Protein AF-A0A259K186-F1 (afdb_monomer_lite)

Radius of gyration: 70.95 Å; chains: 1; bounding box: 115×76×170 Å

Sequence (214 aa):
MSEVRLSIGGRNYTIACADGQEEHVAGLGALVDSKLAEFGPNRAPQEAQNLLFAALLIAEDLHQARSTATAQQAELAAAVRERNVAMGQHDQHKARISELEVELSNLQSAQQASARESDDIKAELTRLRTELVDAEQVEAELRSGLAGLVEERDALQLELDEALAREAAMPAAEGPFARVATADHEAGLAPALERFAELLENCADKLEGKVQTS

Foldseek 3Di:
DDWEWAQAPNDIDIDDDDPPCRVVVNVVSVQLNVLLCVCPPVDDPDVVVSSVNSVVVVVVVVVVVVVVVVVVVVVVVVVVVVVVVVVVVVVVVVVVVVVVVVVVVVVVVVVVVVVVVVVVVVVVVVVVVVVVVVVVVVVVVVVVVVVVVVVVVVVVVVVVVVVVVVVVVDDPPPDDPPDDDDDPVVVVVVVVVVVVVVVVVVVVVVVVVVVVPD

Secondary structure (DSSP, 8-state):
-EEEEEEETTEEEEEEE-TT-HHHHHHHHHHHHHHHHTTTT---SSHHHHHHHHHHHHHHHHHHHHHHHHHHHHHHHHHHHHHHHHHHHHHHHHHHHHHHHHHHHHHHHHHHHHHHHHHHHHHHHHHHHHHHHHHHHHHHHHHHHHHHHHHHHHHHHHHHHHHHHHHHHS-----TT----SSHHHHHHHHHHHHHHHHHHHHHHHHHHHHS--

Structure (mmCIF, N/CA/C/O backbone):
data_AF-A0A259K186-F1
#
_entry.id   AF-A0A259K186-F1
#
loop_
_atom_site.group_PDB
_atom_site.id
_atom_site.type_symbol
_atom_site.label_atom_id
_atom_site.label_alt_id
_atom_site.label_comp_id
_atom_site.label_asym_id
_atom_site.label_entity_id
_atom_site.label_seq_id
_atom_site.pdbx_PDB_ins_code
_atom_site.Cartn_x
_atom_site.Cartn_y
_atom_site.Cartn_z
_atom_site.occupancy
_atom_site.B_iso_or_equiv
_atom_site.auth_seq_id
_atom_site.auth_comp_id
_atom_site.auth_asym_id
_atom_site.auth_atom_id
_atom_site.pdbx_PDB_model_num
ATOM 1 N N . MET A 1 1 ? -40.338 22.537 47.136 1.00 69.25 1 MET A N 1
ATOM 2 C CA . MET A 1 1 ? -40.025 21.399 48.030 1.00 69.25 1 MET A CA 1
ATOM 3 C C . MET A 1 1 ? -41.190 20.451 47.947 1.00 69.25 1 MET A C 1
ATOM 5 O O . MET A 1 1 ? -42.267 20.773 48.439 1.00 69.25 1 MET A O 1
ATOM 9 N N . SER A 1 2 ? -40.961 19.341 47.265 1.00 86.56 2 SER A N 1
ATOM 10 C CA . SER A 1 2 ? -41.961 18.332 46.958 1.00 86.56 2 SER A CA 1
ATOM 11 C C . SER A 1 2 ? -41.793 17.144 47.904 1.00 86.56 2 SER A C 1
ATOM 13 O O . SER A 1 2 ? -40.688 16.863 48.377 1.00 86.56 2 SER A O 1
ATOM 15 N N . GLU A 1 3 ? -42.880 16.447 48.213 1.00 89.38 3 GLU A N 1
ATOM 16 C CA . GLU A 1 3 ? -42.863 15.244 49.047 1.00 89.38 3 GLU A CA 1
ATOM 17 C C . GLU A 1 3 ? -43.355 14.051 48.236 1.00 89.38 3 GLU A C 1
ATOM 19 O O . GLU A 1 3 ? -44.394 14.115 47.578 1.00 89.38 3 GLU A O 1
ATOM 24 N N . VAL A 1 4 ? -42.632 12.936 48.327 1.00 92.75 4 VAL A N 1
ATOM 25 C CA . VAL A 1 4 ? -43.006 11.676 47.683 1.00 92.75 4 VAL A CA 1
ATOM 26 C C . VAL A 1 4 ? -43.310 10.646 48.757 1.00 92.75 4 VAL A C 1
ATOM 28 O O . VAL A 1 4 ? -42.527 10.441 49.688 1.00 92.75 4 VAL A O 1
ATOM 31 N N . ARG A 1 5 ? -44.457 9.977 48.621 1.00 93.38 5 ARG A N 1
ATOM 32 C CA . ARG A 1 5 ? -44.839 8.849 49.471 1.00 93.38 5 ARG A CA 1
ATOM 33 C C . ARG A 1 5 ? -44.415 7.542 48.804 1.00 93.38 5 ARG A C 1
ATOM 35 O O . ARG A 1 5 ? -44.895 7.222 47.723 1.00 93.38 5 ARG A O 1
ATOM 42 N N . LEU A 1 6 ? -43.552 6.786 49.470 1.00 94.12 6 LEU A N 1
ATOM 43 C CA . LEU A 1 6 ? -43.046 5.485 49.040 1.00 94.12 6 LEU A CA 1
ATOM 44 C C . LEU A 1 6 ? -43.684 4.377 49.876 1.00 94.12 6 LEU A C 1
ATOM 46 O O . LEU A 1 6 ? -43.823 4.531 51.087 1.00 94.12 6 LEU A O 1
ATOM 50 N N . SER A 1 7 ? -44.031 3.256 49.250 1.00 92.00 7 SER A N 1
ATOM 51 C CA . SER A 1 7 ? -44.437 2.031 49.945 1.00 92.00 7 SER A CA 1
ATOM 52 C C . SER A 1 7 ? -43.313 1.012 49.815 1.00 92.00 7 SER A C 1
ATOM 54 O O . SER A 1 7 ? -43.010 0.595 48.703 1.00 92.00 7 SER A O 1
ATOM 56 N N . ILE A 1 8 ? -42.690 0.633 50.930 1.00 91.94 8 ILE A N 1
ATOM 57 C CA . ILE A 1 8 ? -41.560 -0.303 50.971 1.00 91.94 8 ILE A CA 1
ATOM 58 C C . ILE A 1 8 ? -41.846 -1.337 52.057 1.00 91.94 8 ILE A C 1
ATOM 60 O O . ILE A 1 8 ? -42.125 -0.981 53.201 1.00 91.94 8 ILE A O 1
ATOM 64 N N . GLY A 1 9 ? -41.827 -2.622 51.711 1.00 86.62 9 GLY A N 1
ATOM 65 C CA . GLY A 1 9 ? -42.006 -3.715 52.666 1.00 86.62 9 GLY A CA 1
ATOM 66 C C . GLY A 1 9 ? -43.369 -3.758 53.352 1.00 86.62 9 GLY A C 1
ATOM 67 O O . GLY A 1 9 ? -43.497 -4.405 54.390 1.00 86.62 9 GLY A O 1
ATOM 68 N N . GLY A 1 10 ? -44.378 -3.091 52.784 1.00 85.56 10 GLY A N 1
ATOM 69 C CA . GLY A 1 10 ? -45.707 -2.936 53.381 1.00 85.56 10 GLY A CA 1
ATOM 70 C C . GLY A 1 10 ? -45.852 -1.729 54.316 1.00 85.56 10 GLY A C 1
ATOM 71 O O . GLY A 1 10 ? -46.895 -1.591 54.957 1.00 85.56 10 GLY A O 1
ATOM 72 N N . ARG A 1 11 ? -44.848 -0.842 54.398 1.00 88.81 11 ARG A N 1
ATOM 73 C CA . ARG A 1 11 ? -44.918 0.422 55.148 1.00 88.81 11 ARG A CA 1
ATOM 74 C C . ARG A 1 11 ? -44.793 1.632 54.235 1.00 88.81 11 ARG A C 1
ATOM 76 O O . ARG A 1 11 ? -44.074 1.610 53.243 1.00 88.81 11 ARG A O 1
ATOM 83 N N . ASN A 1 12 ? -45.475 2.707 54.623 1.00 92.75 12 ASN A N 1
ATOM 84 C CA . ASN A 1 12 ? -45.435 3.979 53.913 1.00 92.75 12 ASN A CA 1
ATOM 85 C C . ASN A 1 12 ? -44.398 4.920 54.539 1.00 92.75 12 ASN A C 1
ATOM 87 O O . ASN A 1 12 ? -44.448 5.185 55.741 1.00 92.75 12 ASN A O 1
ATOM 91 N N . TYR A 1 13 ? -43.518 5.464 53.705 1.00 92.75 13 TYR A N 1
ATOM 92 C CA . TYR A 1 13 ? -42.495 6.448 54.048 1.00 92.75 13 TYR A CA 1
ATOM 93 C C . TYR A 1 13 ? -42.726 7.726 53.242 1.00 92.75 13 TYR A C 1
ATOM 95 O O . TYR A 1 13 ? -43.022 7.655 52.053 1.00 92.75 13 TYR A O 1
ATOM 103 N N . THR A 1 14 ? -42.578 8.894 53.863 1.00 93.94 14 THR A N 1
ATOM 104 C CA . THR A 1 14 ? -42.626 10.185 53.159 1.00 93.94 14 THR A CA 1
ATOM 105 C C . THR A 1 14 ? -41.220 10.764 53.109 1.00 93.94 14 THR A C 1
ATOM 107 O O . THR A 1 14 ? -40.589 10.921 54.155 1.00 93.94 14 THR A O 1
ATOM 110 N N . ILE A 1 15 ? -40.725 11.062 51.907 1.00 92.25 15 ILE A N 1
ATOM 111 C CA . ILE A 1 15 ? -39.392 11.628 51.683 1.00 92.25 15 ILE A CA 1
ATOM 112 C C . ILE A 1 15 ? -39.539 12.986 51.001 1.00 92.25 15 ILE A C 1
ATOM 114 O O . ILE A 1 15 ? -40.223 13.113 49.986 1.00 92.25 15 ILE A O 1
ATOM 118 N N . ALA A 1 16 ? -38.871 13.996 51.556 1.00 92.94 16 ALA A N 1
ATOM 119 C CA . ALA A 1 16 ? -38.736 15.294 50.913 1.00 92.94 16 ALA A CA 1
ATOM 120 C C . ALA A 1 16 ? -37.724 15.194 49.763 1.00 92.94 16 ALA A C 1
ATOM 122 O O . ALA A 1 16 ? -36.608 14.705 49.949 1.00 92.94 16 ALA A O 1
ATOM 123 N N . CYS A 1 17 ? -38.102 15.674 48.583 1.00 91.50 17 CYS A N 1
ATOM 124 C CA . CYS A 1 17 ? -37.251 15.689 47.401 1.00 91.50 17 CYS A CA 1
ATOM 125 C C . CYS A 1 17 ? -37.255 17.069 46.729 1.00 91.50 17 CYS A C 1
ATOM 127 O O . CYS A 1 17 ? -38.079 17.944 47.023 1.00 91.50 17 CYS A O 1
ATOM 129 N N . ALA A 1 18 ? -36.270 17.283 45.859 1.00 90.81 18 ALA A N 1
ATOM 130 C CA . ALA A 1 18 ? -36.224 18.471 45.024 1.00 90.81 18 ALA A CA 1
ATOM 131 C C . ALA A 1 18 ? -37.310 18.396 43.943 1.00 90.81 18 ALA A C 1
ATOM 133 O O . ALA A 1 18 ? -37.623 17.312 43.452 1.00 90.81 18 ALA A O 1
ATOM 134 N N . ASP A 1 19 ? -37.845 19.555 43.568 1.00 86.94 19 ASP A N 1
ATOM 135 C CA . ASP A 1 19 ? -38.883 19.650 42.544 1.00 86.94 19 ASP A CA 1
ATOM 136 C C . ASP A 1 19 ? -38.330 19.089 41.211 1.00 86.94 19 ASP A C 1
ATOM 138 O O . ASP A 1 19 ? -37.259 19.502 40.754 1.00 86.94 19 ASP A O 1
ATOM 142 N N . GLY A 1 20 ? -39.021 18.111 40.614 1.00 90.25 20 GLY A N 1
ATOM 143 C CA . GLY A 1 20 ? -38.608 17.409 39.390 1.00 90.25 20 GLY A CA 1
ATOM 144 C C . GLY A 1 20 ? -37.848 16.087 39.594 1.00 90.25 20 GLY A C 1
ATOM 145 O O . GLY A 1 20 ? -37.500 15.438 38.609 1.00 90.25 20 GLY A O 1
ATOM 146 N N . GLN A 1 21 ? -37.567 15.668 40.833 1.00 91.62 21 GLN A N 1
ATOM 147 C CA . GLN A 1 21 ? -36.932 14.372 41.149 1.00 91.62 21 GLN A CA 1
ATOM 148 C C . GLN A 1 21 ? -37.930 13.309 41.629 1.00 91.62 21 GLN A C 1
ATOM 150 O O . GLN A 1 21 ? -37.527 12.208 42.009 1.00 91.62 21 GLN A O 1
ATOM 155 N N . GLU A 1 22 ? -39.227 13.611 41.626 1.00 93.50 22 GLU A N 1
ATOM 156 C CA . GLU A 1 22 ? -40.258 12.773 42.234 1.00 93.50 22 GLU A CA 1
ATOM 157 C C . GLU A 1 22 ? -40.291 11.366 41.628 1.00 93.50 22 GLU A C 1
ATOM 159 O O . GLU A 1 22 ? -40.335 10.372 42.354 1.00 93.50 22 GLU A O 1
ATOM 164 N N . GLU A 1 23 ? -40.208 11.279 40.298 1.00 92.94 23 GLU A N 1
ATOM 165 C CA . GLU A 1 23 ? -40.202 10.014 39.559 1.00 92.94 23 GLU A CA 1
ATOM 166 C C . GLU A 1 23 ? -38.937 9.194 39.842 1.00 92.94 23 GLU A C 1
ATOM 168 O O . GLU A 1 23 ? -39.011 7.984 40.058 1.00 92.94 23 GLU A O 1
ATOM 173 N N . HIS A 1 24 ? -37.776 9.850 39.916 1.00 93.44 24 HIS A N 1
ATOM 174 C CA . HIS A 1 24 ? -36.517 9.177 40.221 1.00 93.44 24 HIS A CA 1
ATOM 175 C C . HIS A 1 24 ? -36.526 8.590 41.638 1.00 93.44 24 HIS A C 1
ATOM 177 O O . HIS A 1 24 ? -36.179 7.424 41.831 1.00 93.44 24 HIS A O 1
ATOM 183 N N . VAL A 1 25 ? -36.984 9.365 42.625 1.00 94.06 25 VAL A N 1
ATOM 184 C CA . VAL A 1 25 ? -37.110 8.915 44.019 1.00 94.06 25 VAL A CA 1
ATOM 185 C C . VAL A 1 25 ? -38.139 7.789 44.146 1.00 94.06 25 VAL A C 1
ATOM 187 O O . VAL A 1 25 ? -37.880 6.810 44.847 1.00 94.06 25 VAL A O 1
ATOM 190 N N . ALA A 1 26 ? -39.270 7.878 43.439 1.00 93.50 26 ALA A N 1
ATOM 191 C CA . ALA A 1 26 ? -40.252 6.797 43.372 1.00 93.50 26 ALA A CA 1
ATOM 192 C C . ALA A 1 26 ? -39.651 5.507 42.789 1.00 93.50 26 ALA A C 1
ATOM 194 O O . ALA A 1 26 ? -39.838 4.430 43.359 1.00 93.50 26 ALA A O 1
ATOM 195 N N . GLY A 1 27 ? -38.869 5.616 41.711 1.00 94.69 27 GLY A N 1
ATOM 196 C CA . GLY A 1 27 ? -38.158 4.491 41.099 1.00 94.69 27 GLY A CA 1
ATOM 197 C C . GLY A 1 27 ? -37.124 3.850 42.030 1.00 94.69 27 GLY A C 1
ATOM 198 O O . GLY A 1 27 ? -37.073 2.626 42.145 1.00 94.69 27 GLY A O 1
ATOM 199 N N . LEU A 1 28 ? -36.342 4.657 42.758 1.00 94.06 28 LEU A N 1
ATOM 200 C CA . LEU A 1 28 ? -35.409 4.156 43.774 1.00 94.06 28 LEU A CA 1
ATOM 201 C C . LEU A 1 28 ? -36.144 3.443 44.919 1.00 94.06 28 LEU A C 1
ATOM 203 O O . LEU A 1 28 ? -35.700 2.390 45.371 1.00 94.06 28 LEU A O 1
ATOM 207 N N . GLY A 1 29 ? -37.286 3.976 45.360 1.00 94.25 29 GLY A N 1
ATOM 208 C CA . GLY A 1 29 ? -38.140 3.324 46.354 1.00 94.25 29 GLY A CA 1
ATOM 209 C C . GLY A 1 29 ? -38.648 1.957 45.889 1.00 94.25 29 GLY A C 1
ATOM 210 O O . GLY A 1 29 ? -38.571 0.989 46.643 1.00 94.25 29 GLY A O 1
ATOM 211 N N . ALA A 1 30 ? -39.094 1.857 44.633 1.00 93.81 30 ALA A N 1
ATOM 212 C CA . ALA A 1 30 ? -39.529 0.596 44.032 1.00 93.81 30 ALA A CA 1
ATOM 213 C C . ALA A 1 30 ? -38.384 -0.425 43.907 1.00 93.81 30 ALA A C 1
ATOM 215 O O . ALA A 1 30 ? -38.597 -1.617 44.123 1.00 93.81 30 ALA A O 1
ATOM 216 N N . LEU A 1 31 ? -37.159 0.026 43.615 1.00 94.94 31 LEU A N 1
ATOM 217 C CA . LEU A 1 31 ? -35.976 -0.838 43.597 1.00 94.94 31 LEU A CA 1
ATOM 218 C C . LEU A 1 31 ? -35.694 -1.433 44.984 1.00 94.94 31 LEU A C 1
ATOM 220 O O . LEU A 1 31 ? -35.446 -2.634 45.102 1.00 94.94 31 LEU A O 1
ATOM 224 N N . VAL A 1 32 ? -35.757 -0.607 46.034 1.00 94.25 32 VAL A N 1
ATOM 225 C CA . VAL A 1 32 ? -35.582 -1.066 47.420 1.00 94.25 32 VAL A CA 1
ATOM 226 C C . VAL A 1 32 ? -36.674 -2.065 47.805 1.00 94.25 32 VAL A C 1
ATOM 228 O O . VAL A 1 32 ? -36.359 -3.103 48.383 1.00 94.25 32 VAL A O 1
ATOM 231 N N . ASP A 1 33 ? -37.936 -1.798 47.453 1.00 93.19 33 ASP A N 1
ATOM 232 C CA . ASP A 1 33 ? -39.050 -2.721 47.708 1.00 93.19 33 ASP A CA 1
ATOM 233 C C . ASP A 1 33 ? -38.879 -4.058 46.969 1.00 93.19 33 ASP A C 1
ATOM 235 O O . ASP A 1 33 ? -39.031 -5.121 47.571 1.00 93.19 33 ASP A O 1
ATOM 239 N N . SER A 1 34 ? -38.453 -4.024 45.702 1.00 93.25 34 SER A N 1
ATOM 240 C CA . SER A 1 34 ? -38.141 -5.225 44.919 1.00 93.25 34 SER A CA 1
ATOM 241 C C . SER A 1 34 ? -37.045 -6.063 45.577 1.00 93.25 34 SER A C 1
ATOM 243 O O . SER A 1 34 ? -37.199 -7.273 45.729 1.00 93.25 34 SER A O 1
ATOM 245 N N . LYS A 1 35 ? -35.956 -5.428 46.026 1.00 92.50 35 LYS A N 1
ATOM 246 C CA . LYS A 1 35 ? -34.846 -6.113 46.709 1.00 92.50 35 LYS A CA 1
ATOM 247 C C . LYS A 1 35 ? -35.280 -6.699 48.046 1.00 92.50 35 LYS A C 1
ATOM 249 O O . LYS A 1 35 ? -34.845 -7.779 48.429 1.00 92.50 35 LYS A O 1
ATOM 254 N N . LEU A 1 36 ? -36.190 -6.026 48.742 1.00 91.94 36 LEU A N 1
ATOM 255 C CA . LEU A 1 36 ? -36.792 -6.542 49.964 1.00 91.94 36 LEU A CA 1
ATOM 256 C C . LEU A 1 36 ? -37.729 -7.735 49.697 1.00 91.94 36 LEU A C 1
ATOM 258 O O . LEU A 1 36 ? -37.843 -8.641 50.527 1.00 91.94 36 LEU A O 1
ATOM 262 N N . ALA A 1 37 ? -38.408 -7.747 48.548 1.00 89.81 37 ALA A N 1
ATOM 263 C CA . ALA A 1 37 ? -39.275 -8.841 48.130 1.00 89.81 37 ALA A CA 1
ATOM 264 C C . ALA A 1 37 ? -38.488 -10.125 47.804 1.00 89.81 37 ALA A C 1
ATOM 266 O O . ALA A 1 37 ? -39.005 -11.213 48.066 1.00 89.81 37 ALA A O 1
ATOM 267 N N . GLU A 1 38 ? -37.235 -10.014 47.337 1.00 89.62 38 GLU A N 1
ATOM 268 C CA . GLU A 1 38 ? -36.335 -11.154 47.072 1.00 89.62 38 GLU A CA 1
ATOM 269 C C . GLU A 1 38 ? -36.096 -12.032 48.318 1.00 89.62 38 GLU A C 1
ATOM 271 O O . GLU A 1 38 ? -35.913 -13.243 48.195 1.00 89.62 38 GLU A O 1
ATOM 276 N N . PHE A 1 39 ? -36.182 -11.472 49.532 1.00 88.00 39 PHE A N 1
ATOM 277 C CA . PHE A 1 39 ? -36.048 -12.245 50.776 1.00 88.00 39 PHE A CA 1
ATOM 278 C C . PHE A 1 39 ? -37.248 -13.170 51.064 1.00 88.00 39 PHE A C 1
ATOM 280 O O . PHE A 1 39 ? -37.136 -14.090 51.878 1.00 88.00 39 PHE A O 1
ATOM 287 N N . GLY A 1 40 ? -38.399 -12.955 50.414 1.00 81.81 40 GLY A N 1
ATOM 288 C CA . GLY A 1 40 ? -39.575 -13.824 50.516 1.00 81.81 40 GLY A CA 1
ATOM 289 C C . GLY A 1 40 ? -40.013 -14.099 51.970 1.00 81.81 40 GLY A C 1
ATOM 290 O O . GLY A 1 40 ? -40.189 -13.146 52.734 1.00 81.81 40 GLY A O 1
ATOM 291 N N . PRO A 1 41 ? -40.212 -15.371 52.376 1.00 80.06 41 PRO A N 1
ATOM 292 C CA . PRO A 1 41 ? -40.578 -15.739 53.747 1.00 80.06 41 PRO A CA 1
ATOM 293 C C . PRO A 1 41 ? -39.409 -15.663 54.746 1.00 80.06 41 PRO A C 1
ATOM 295 O O . PRO A 1 41 ? -39.644 -15.717 55.949 1.00 80.06 41 PRO A O 1
ATOM 298 N N . ASN A 1 42 ? -38.165 -15.500 54.283 1.00 81.31 42 ASN A N 1
ATOM 299 C CA . ASN A 1 42 ? -36.958 -15.480 55.120 1.00 81.31 42 ASN A CA 1
ATOM 300 C C . ASN A 1 42 ? -36.638 -14.083 55.682 1.00 81.31 42 ASN A C 1
ATOM 302 O O . ASN A 1 42 ? -35.481 -13.762 55.950 1.00 81.31 42 ASN A O 1
ATOM 306 N N . ARG A 1 43 ? -37.650 -13.227 55.852 1.00 84.62 43 ARG A N 1
ATOM 307 C CA . ARG A 1 43 ? -37.464 -11.899 56.446 1.00 84.62 43 ARG A CA 1
ATOM 308 C C . ARG A 1 43 ? -37.112 -12.026 57.926 1.00 84.62 43 ARG A C 1
ATOM 310 O O . ARG A 1 43 ? -37.733 -12.787 58.667 1.00 84.62 43 ARG A O 1
ATOM 317 N N . ALA A 1 44 ? -36.152 -11.224 58.370 1.00 85.00 44 ALA A N 1
ATOM 318 C CA . ALA A 1 44 ? -35.851 -11.052 59.778 1.00 85.00 44 ALA A CA 1
ATOM 319 C C . ALA A 1 44 ? -37.074 -10.484 60.529 1.00 85.00 44 ALA A C 1
ATOM 321 O O . ALA A 1 44 ? -37.858 -9.724 59.946 1.00 85.00 44 ALA A O 1
ATOM 322 N N . PRO A 1 45 ? -37.209 -10.772 61.838 1.00 84.50 45 PRO A N 1
ATOM 323 C CA . PRO A 1 45 ? -38.304 -10.248 62.659 1.00 84.50 45 PRO A CA 1
ATOM 324 C C . PRO A 1 45 ? -38.321 -8.717 62.740 1.00 84.50 45 PRO A C 1
ATOM 326 O O . PRO A 1 45 ? -39.364 -8.113 62.974 1.00 84.50 45 PRO A O 1
ATOM 329 N N . GLN A 1 46 ? -37.154 -8.086 62.576 1.00 88.00 46 GLN A N 1
ATOM 330 C CA . GLN A 1 46 ? -36.993 -6.640 62.625 1.00 88.00 46 GLN A CA 1
ATOM 331 C C . GLN A 1 46 ? -36.853 -6.076 61.215 1.00 88.00 46 GLN A C 1
ATOM 333 O O . GLN A 1 46 ? -35.911 -6.387 60.490 1.00 88.00 46 GLN A O 1
ATOM 338 N N . GLU A 1 47 ? -37.750 -5.166 60.855 1.00 86.25 47 GLU A N 1
ATOM 339 C CA . GLU A 1 47 ? -37.730 -4.498 59.556 1.00 86.25 47 GLU A CA 1
ATOM 340 C C . GLU A 1 47 ? -36.432 -3.733 59.284 1.00 86.25 47 GLU A C 1
ATOM 342 O O . GLU A 1 47 ? -35.927 -3.770 58.167 1.00 86.25 47 GLU A O 1
ATOM 347 N N . ALA A 1 48 ? -35.853 -3.096 60.305 1.00 89.62 48 ALA A N 1
ATOM 348 C CA . ALA A 1 48 ? -34.584 -2.387 60.163 1.00 89.62 48 ALA A CA 1
ATOM 349 C C . ALA A 1 48 ? -33.457 -3.314 59.670 1.00 89.62 48 ALA A C 1
ATOM 351 O O . ALA A 1 48 ? -32.619 -2.892 58.879 1.00 89.62 48 ALA A O 1
ATOM 352 N N . GLN A 1 49 ? -33.467 -4.588 60.084 1.00 90.00 49 GLN A N 1
ATOM 353 C CA . GLN A 1 49 ? -32.509 -5.587 59.604 1.00 90.00 49 GLN A CA 1
ATOM 354 C C . GLN A 1 49 ? -32.782 -5.962 58.141 1.00 90.00 49 GLN A C 1
ATOM 356 O O . GLN A 1 49 ? -31.844 -6.059 57.356 1.00 90.00 49 GLN A O 1
ATOM 361 N N . ASN A 1 50 ? -34.051 -6.097 57.744 1.00 90.44 50 ASN A N 1
ATOM 362 C CA . ASN A 1 50 ? -34.414 -6.386 56.352 1.00 90.44 50 ASN A CA 1
ATOM 363 C C . ASN A 1 50 ? -34.020 -5.243 55.403 1.00 90.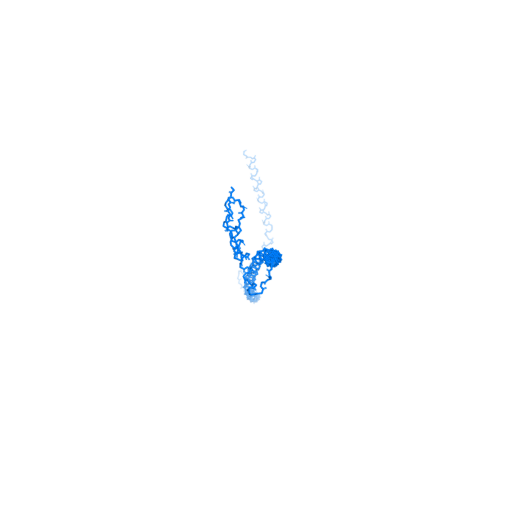44 50 ASN A C 1
ATOM 365 O O . ASN A 1 50 ? -33.462 -5.493 54.337 1.00 90.44 50 ASN A O 1
ATOM 369 N N . LEU A 1 51 ? -34.255 -3.989 55.805 1.00 91.38 51 LEU A N 1
ATOM 370 C CA . LEU A 1 51 ? -33.829 -2.811 55.044 1.00 91.38 51 LEU A CA 1
ATOM 371 C C . LEU A 1 51 ? -32.302 -2.701 54.968 1.00 91.38 51 LEU A C 1
ATOM 373 O O . LEU A 1 51 ? -31.777 -2.340 53.918 1.00 91.38 51 LEU A O 1
ATOM 377 N N . LEU A 1 52 ? -31.582 -3.052 56.041 1.00 92.31 52 LEU A N 1
ATOM 378 C CA . LEU A 1 52 ? -30.119 -3.116 56.023 1.00 92.31 52 LEU A CA 1
ATOM 379 C C . LEU A 1 52 ? -29.616 -4.162 55.019 1.00 92.31 52 LEU A C 1
ATOM 381 O O . LEU A 1 52 ? -28.714 -3.863 54.241 1.00 92.31 52 LEU A O 1
ATOM 385 N N . PHE A 1 53 ? -30.210 -5.359 54.987 1.00 91.12 53 PHE A N 1
ATOM 386 C CA . PHE A 1 53 ? -29.841 -6.378 54.002 1.00 91.12 53 PHE A CA 1
ATOM 387 C C . PHE A 1 53 ? -30.150 -5.941 52.568 1.00 91.12 53 PHE A C 1
ATOM 389 O O . PHE A 1 53 ? -29.298 -6.108 51.698 1.00 91.12 53 PHE A O 1
ATOM 396 N N . ALA A 1 54 ? -31.311 -5.324 52.320 1.00 92.75 54 ALA A N 1
ATOM 397 C CA . ALA A 1 54 ? -31.638 -4.761 51.008 1.00 92.75 54 ALA A CA 1
ATOM 398 C C . ALA A 1 54 ? -30.623 -3.684 50.585 1.00 92.75 54 ALA A C 1
ATOM 400 O O . ALA A 1 54 ? -30.145 -3.692 49.452 1.00 92.75 54 ALA A O 1
ATOM 401 N N . ALA A 1 55 ? -30.252 -2.783 51.501 1.00 94.12 55 ALA A N 1
ATOM 402 C CA . ALA A 1 55 ? -29.276 -1.730 51.239 1.00 94.12 55 ALA A CA 1
ATOM 403 C C . ALA A 1 55 ? -27.879 -2.291 50.933 1.00 94.12 55 ALA A C 1
ATOM 405 O O . ALA A 1 55 ? -27.223 -1.807 50.014 1.00 94.12 55 ALA A O 1
ATOM 406 N N . LEU A 1 56 ? -27.434 -3.320 51.663 1.00 94.62 56 LEU A N 1
ATOM 407 C CA . LEU A 1 56 ? -26.159 -3.993 51.402 1.00 94.62 56 LEU A CA 1
ATOM 408 C C . LEU A 1 56 ? -26.155 -4.707 50.047 1.00 94.62 56 LEU A C 1
ATOM 410 O O . LEU A 1 56 ? -25.167 -4.610 49.326 1.00 94.62 56 LEU A O 1
ATOM 414 N N . LEU A 1 57 ? -27.255 -5.365 49.673 1.00 93.31 57 LEU A N 1
ATOM 415 C CA . LEU A 1 57 ? -27.375 -6.029 48.373 1.00 93.31 57 LEU A CA 1
ATOM 416 C C . LEU A 1 57 ? -27.321 -5.019 47.218 1.00 93.31 57 LEU A C 1
ATOM 418 O O . LEU A 1 57 ? -26.577 -5.212 46.265 1.00 93.31 57 LEU A O 1
ATOM 422 N N . ILE A 1 58 ? -28.042 -3.901 47.336 1.00 95.62 58 ILE A N 1
ATOM 423 C CA . ILE A 1 58 ? -27.990 -2.814 46.347 1.00 95.62 58 ILE A CA 1
ATOM 424 C C . ILE A 1 58 ? -26.590 -2.187 46.289 1.00 95.62 58 ILE A C 1
ATOM 426 O O . ILE A 1 58 ? -26.113 -1.840 45.209 1.00 95.62 58 ILE A O 1
ATOM 430 N N . ALA A 1 59 ? -25.923 -2.022 47.435 1.00 96.25 59 ALA A N 1
ATOM 431 C CA . ALA A 1 59 ? -24.564 -1.494 47.483 1.00 96.25 59 ALA A CA 1
ATOM 432 C C . ALA A 1 59 ? -23.565 -2.429 46.788 1.00 96.25 59 ALA A C 1
ATOM 434 O O . ALA A 1 59 ? -22.691 -1.943 46.071 1.00 96.25 59 ALA A O 1
ATOM 435 N N . GLU A 1 60 ? -23.722 -3.742 46.955 1.00 96.38 60 GLU A N 1
ATOM 436 C CA . GLU A 1 60 ? -22.925 -4.750 46.257 1.00 96.38 60 GLU A CA 1
ATOM 437 C C . GLU A 1 60 ? -23.198 -4.730 44.747 1.00 96.38 60 GLU A C 1
ATOM 439 O O . GLU A 1 60 ? -22.254 -4.624 43.966 1.00 96.38 60 GLU A O 1
ATOM 444 N N . ASP A 1 61 ? -24.466 -4.711 44.322 1.00 95.88 61 ASP A N 1
ATOM 445 C CA . ASP A 1 61 ? -24.842 -4.603 42.905 1.00 95.88 61 ASP A CA 1
ATOM 446 C C . ASP A 1 61 ? -24.231 -3.341 42.267 1.00 95.88 61 ASP A C 1
ATOM 448 O O . ASP A 1 61 ? -23.656 -3.384 41.176 1.00 95.88 61 ASP A O 1
ATOM 452 N N . LEU A 1 62 ? -24.290 -2.203 42.969 1.00 96.56 62 LEU A N 1
ATOM 453 C CA . LEU A 1 62 ? -23.680 -0.951 42.521 1.00 96.56 62 LEU A CA 1
ATOM 454 C C . LEU A 1 62 ? -22.149 -1.042 42.478 1.00 96.56 62 LEU A C 1
ATOM 456 O O . LEU A 1 62 ? -21.530 -0.499 41.559 1.00 96.56 62 LEU A O 1
ATOM 460 N N . HIS A 1 63 ? -21.528 -1.692 43.463 1.00 97.31 63 HIS A N 1
ATOM 461 C CA . HIS A 1 63 ? -20.083 -1.898 43.501 1.00 97.31 63 HIS A CA 1
ATOM 462 C C . HIS A 1 63 ? -19.619 -2.749 42.313 1.00 97.31 63 HIS A C 1
ATOM 464 O O . HIS A 1 63 ? -18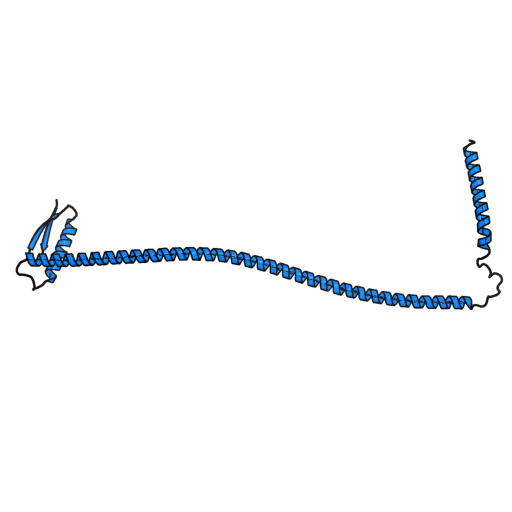.697 -2.353 41.595 1.00 97.31 63 HIS A O 1
ATOM 470 N N . GLN A 1 64 ? -20.312 -3.855 42.038 1.00 97.31 64 GLN A N 1
ATOM 471 C CA . GLN A 1 64 ? -20.050 -4.726 40.894 1.00 97.31 64 GLN A CA 1
ATOM 472 C C . GLN A 1 64 ? -20.288 -4.008 39.560 1.00 97.31 64 GLN A C 1
ATOM 474 O O . GLN A 1 64 ? -19.438 -4.067 38.668 1.00 97.31 64 GLN A O 1
ATOM 479 N N . ALA A 1 65 ? -21.389 -3.265 39.425 1.00 96.88 65 ALA A N 1
ATOM 480 C CA . ALA A 1 65 ? -21.682 -2.474 38.229 1.00 96.88 65 ALA A CA 1
ATOM 481 C C . ALA A 1 65 ? -20.611 -1.400 37.971 1.00 96.88 65 ALA A C 1
ATOM 483 O O . ALA A 1 65 ? -20.185 -1.190 36.837 1.00 96.88 65 ALA A O 1
ATOM 484 N N . ARG A 1 66 ? -20.117 -0.735 39.023 1.00 97.25 66 ARG A N 1
ATOM 485 C CA . ARG A 1 66 ? -19.019 0.235 38.898 1.00 97.25 66 ARG A CA 1
ATOM 486 C C . ARG A 1 66 ? -17.708 -0.439 38.511 1.00 97.25 66 ARG A C 1
ATOM 488 O O . ARG A 1 66 ? -17.028 0.057 37.620 1.00 97.25 66 ARG A O 1
ATOM 495 N N . SER A 1 67 ? -17.370 -1.560 39.144 1.00 97.00 67 SER A N 1
ATOM 496 C CA . SER A 1 67 ? -16.158 -2.327 38.836 1.00 97.00 67 SER A CA 1
ATOM 497 C C . SER A 1 67 ? -16.145 -2.792 37.374 1.00 97.00 67 SER A C 1
ATOM 499 O O . SER A 1 67 ? -15.202 -2.513 36.629 1.00 97.00 67 SER A O 1
ATOM 501 N N . THR A 1 68 ? -17.244 -3.390 36.912 1.00 97.31 68 THR A N 1
ATOM 502 C CA . THR A 1 68 ? -17.403 -3.819 35.514 1.00 97.31 68 THR A CA 1
ATOM 503 C C . THR A 1 68 ? -17.345 -2.648 34.537 1.00 97.31 68 THR A C 1
ATOM 505 O O . THR A 1 68 ? -16.618 -2.731 33.550 1.00 97.31 68 THR A O 1
ATOM 508 N N . ALA A 1 69 ? -18.006 -1.525 34.834 1.00 97.25 69 ALA A N 1
ATOM 509 C CA . ALA A 1 69 ? -17.915 -0.322 34.009 1.00 97.25 69 ALA A CA 1
ATOM 510 C C . ALA A 1 69 ? -16.472 0.203 33.906 1.00 97.25 69 ALA A C 1
ATOM 512 O O . ALA A 1 69 ? -16.028 0.566 32.818 1.00 97.25 69 ALA A O 1
ATOM 513 N N . THR A 1 70 ? -15.709 0.206 35.006 1.00 97.56 70 THR A N 1
ATOM 514 C CA . THR A 1 70 ? -14.298 0.625 34.970 1.00 97.56 70 THR A CA 1
ATOM 515 C C . THR A 1 70 ? -13.421 -0.324 34.154 1.00 97.56 70 THR A C 1
ATOM 517 O O . THR A 1 70 ? -12.574 0.140 33.391 1.00 97.56 70 THR A O 1
ATOM 520 N N . ALA A 1 71 ? -13.652 -1.637 34.247 1.00 96.81 71 ALA A N 1
ATOM 521 C CA . ALA A 1 71 ? -12.939 -2.627 33.443 1.00 96.81 71 ALA A CA 1
ATOM 522 C C . ALA A 1 71 ? -13.248 -2.457 31.946 1.00 96.81 71 ALA A C 1
ATOM 524 O O . ALA A 1 71 ? -12.332 -2.343 31.134 1.00 96.81 71 ALA A O 1
ATOM 525 N N . GLN A 1 72 ? -14.527 -2.313 31.590 1.00 96.94 72 GLN A N 1
ATOM 526 C CA . GLN A 1 72 ? -14.963 -2.069 30.211 1.00 96.94 72 GLN A CA 1
ATOM 527 C C . GLN A 1 72 ? -14.397 -0.762 29.643 1.00 96.94 72 GLN A C 1
ATOM 529 O O . GLN A 1 72 ? -13.993 -0.709 28.483 1.00 96.94 72 GLN A O 1
ATOM 534 N N . GLN A 1 73 ? -14.326 0.300 30.450 1.00 96.94 73 GLN A N 1
ATOM 535 C CA . GLN A 1 73 ? -13.693 1.556 30.038 1.00 96.94 73 GLN A CA 1
ATOM 536 C C . GLN A 1 73 ? -12.196 1.378 29.761 1.00 96.94 73 GLN A C 1
ATOM 538 O O . GLN A 1 73 ? -11.688 1.929 28.782 1.00 96.94 73 GLN A O 1
ATOM 543 N N . ALA A 1 74 ? -11.490 0.599 30.584 1.00 97.12 74 ALA A N 1
ATOM 544 C CA . ALA A 1 74 ? -10.077 0.303 30.373 1.00 97.12 74 ALA A CA 1
ATOM 545 C C . ALA A 1 74 ? -9.847 -0.533 29.101 1.00 97.12 74 ALA A C 1
ATOM 547 O O . ALA A 1 74 ? -8.938 -0.227 28.326 1.00 97.12 74 ALA A O 1
ATOM 548 N N . GLU A 1 75 ? -10.693 -1.534 28.852 1.00 97.56 75 GLU A N 1
ATOM 549 C CA . GLU A 1 75 ? -10.672 -2.348 27.631 1.00 97.56 75 GLU A CA 1
ATOM 550 C C . GLU A 1 75 ? -10.957 -1.508 26.385 1.00 97.56 75 GLU A C 1
ATOM 552 O O . GLU A 1 75 ? -10.199 -1.563 25.417 1.00 97.56 75 GLU A O 1
ATOM 557 N N . LEU A 1 76 ? -11.983 -0.653 26.422 1.00 97.88 76 LEU A N 1
ATOM 558 C CA . LEU A 1 76 ? -12.299 0.253 25.320 1.00 97.88 76 LEU A CA 1
ATOM 559 C C . LEU A 1 76 ? -11.133 1.210 25.040 1.00 97.88 76 LEU A C 1
ATOM 561 O O . LEU A 1 76 ? -10.761 1.420 23.887 1.00 97.88 76 LEU A O 1
ATOM 565 N N . ALA A 1 77 ? -10.508 1.760 26.083 1.00 97.62 77 ALA A N 1
ATOM 566 C CA . ALA A 1 77 ? -9.336 2.617 25.935 1.00 97.62 77 ALA A CA 1
ATOM 567 C C . ALA A 1 77 ? -8.118 1.861 25.372 1.00 97.62 77 ALA A C 1
ATOM 569 O O . ALA A 1 77 ? -7.315 2.439 24.636 1.00 97.62 77 ALA A O 1
ATOM 570 N N . ALA A 1 78 ? -7.946 0.578 25.700 1.00 97.50 78 ALA A N 1
ATOM 571 C CA . ALA A 1 78 ? -6.918 -0.269 25.098 1.00 97.50 78 ALA A CA 1
ATOM 572 C C . ALA A 1 78 ? -7.209 -0.534 23.611 1.00 97.50 78 ALA A C 1
ATOM 574 O O . ALA A 1 78 ? -6.344 -0.268 22.778 1.00 97.50 78 ALA A O 1
ATOM 575 N N . ALA A 1 79 ? -8.439 -0.924 23.271 1.00 97.50 79 ALA A N 1
ATOM 576 C CA . ALA A 1 79 ? -8.865 -1.171 21.894 1.00 97.50 79 ALA A CA 1
ATOM 577 C C . ALA A 1 79 ? -8.750 0.083 21.010 1.00 97.50 79 ALA A C 1
ATOM 579 O O . ALA A 1 79 ? -8.298 0.014 19.869 1.00 97.50 79 ALA A O 1
ATOM 580 N N . VAL A 1 80 ? -9.098 1.262 21.539 1.00 98.00 80 VAL A N 1
ATOM 581 C CA . VAL A 1 80 ? -8.925 2.536 20.822 1.00 98.00 80 VAL A CA 1
ATOM 582 C C . VAL A 1 80 ? -7.447 2.832 20.570 1.00 98.00 80 VAL A C 1
ATOM 584 O O . VAL A 1 80 ? -7.101 3.270 19.472 1.00 98.00 80 VAL A O 1
ATOM 587 N N . ARG A 1 81 ? -6.563 2.583 21.546 1.00 97.56 81 ARG A N 1
ATOM 588 C CA . ARG A 1 81 ? -5.113 2.759 21.362 1.00 97.56 81 ARG A CA 1
ATOM 589 C C . ARG A 1 81 ? -4.573 1.825 20.285 1.00 97.56 81 ARG A C 1
ATOM 591 O O . ARG A 1 81 ? -3.873 2.297 19.395 1.00 97.56 81 ARG A O 1
ATOM 598 N N . GLU A 1 82 ? -4.936 0.548 20.330 1.00 97.56 82 GLU A N 1
ATOM 599 C CA . GLU A 1 82 ? -4.537 -0.439 19.324 1.00 97.56 82 GLU A CA 1
ATOM 600 C C . GLU A 1 82 ? -5.021 -0.046 17.924 1.00 97.56 82 GLU A C 1
ATOM 602 O O . GLU A 1 82 ? -4.225 0.018 16.988 1.00 97.56 82 GLU A O 1
ATOM 607 N N . ARG A 1 83 ? -6.296 0.339 17.792 1.00 98.00 83 ARG A N 1
ATOM 608 C CA . ARG A 1 83 ? -6.850 0.835 16.528 1.00 98.00 83 ARG A CA 1
ATOM 609 C C . ARG A 1 83 ? -6.083 2.048 16.007 1.00 98.00 83 ARG A C 1
ATOM 611 O O . ARG A 1 83 ? -5.790 2.112 14.821 1.00 98.00 83 ARG A O 1
ATOM 618 N N . ASN A 1 84 ? -5.761 3.012 16.865 1.00 97.94 84 ASN A N 1
ATOM 619 C CA . ASN A 1 84 ? -5.038 4.212 16.444 1.00 97.94 84 ASN A CA 1
ATOM 620 C C . ASN A 1 84 ? -3.608 3.878 15.976 1.00 97.94 84 ASN A C 1
ATOM 622 O O . ASN A 1 84 ? -3.137 4.468 15.005 1.00 97.94 84 ASN A O 1
ATOM 626 N N . VAL A 1 85 ? -2.939 2.911 16.615 1.00 98.00 85 VAL A N 1
ATOM 627 C CA . VAL A 1 85 ? -1.638 2.397 16.152 1.00 98.00 85 VAL A CA 1
ATOM 628 C C . VAL A 1 85 ? -1.780 1.721 14.786 1.00 98.00 85 VAL A C 1
ATOM 630 O O . VAL A 1 85 ? -1.020 2.041 13.874 1.00 98.00 85 VAL A O 1
ATOM 633 N N . ALA A 1 86 ? -2.781 0.854 14.614 1.00 97.19 86 ALA A N 1
ATOM 634 C CA . ALA A 1 86 ? -3.049 0.180 13.345 1.00 97.19 86 ALA A CA 1
ATOM 635 C C . ALA A 1 86 ? -3.396 1.170 12.217 1.00 97.19 86 ALA A C 1
ATOM 637 O O . ALA A 1 86 ? -2.930 1.014 11.092 1.00 97.19 86 ALA A O 1
ATOM 638 N N . MET A 1 87 ? -4.159 2.228 12.514 1.00 97.69 87 MET A N 1
ATOM 639 C CA . MET A 1 87 ? -4.435 3.311 11.563 1.00 97.69 87 MET A CA 1
ATOM 640 C C . MET A 1 87 ? -3.152 4.041 11.152 1.00 97.69 87 MET A C 1
ATOM 642 O O . MET A 1 87 ? -2.934 4.257 9.965 1.00 97.69 87 MET A O 1
ATOM 646 N N . GLY A 1 88 ? -2.264 4.347 12.103 1.00 97.62 88 GLY A N 1
ATOM 647 C CA . GLY A 1 88 ? -0.969 4.955 11.791 1.00 97.62 88 GLY A CA 1
ATOM 648 C C . GLY A 1 88 ? -0.094 4.067 10.899 1.00 97.62 88 GLY A C 1
ATOM 649 O O . GLY A 1 88 ? 0.522 4.556 9.955 1.00 97.62 88 GLY A O 1
ATOM 650 N N . GLN A 1 89 ? -0.076 2.755 11.150 1.00 97.88 89 GLN A N 1
ATOM 651 C CA . GLN A 1 89 ? 0.616 1.784 10.293 1.00 97.88 89 GLN A CA 1
ATOM 652 C C . GLN A 1 89 ? -0.007 1.714 8.894 1.00 97.88 89 GLN A C 1
ATOM 654 O O . GLN A 1 89 ? 0.710 1.708 7.896 1.00 97.88 89 GLN A O 1
ATOM 659 N N . HIS A 1 90 ? -1.337 1.711 8.803 1.00 97.94 90 HIS A N 1
ATOM 660 C CA . HIS A 1 90 ? -2.053 1.722 7.531 1.00 97.94 90 HIS A CA 1
ATOM 661 C C . HIS A 1 90 ? -1.710 2.964 6.695 1.00 97.94 90 HIS A C 1
ATOM 663 O O . HIS A 1 90 ? -1.426 2.844 5.502 1.00 97.94 90 HIS A O 1
ATOM 669 N N . ASP A 1 91 ? -1.671 4.145 7.312 1.00 97.88 91 ASP A N 1
ATOM 670 C CA . ASP A 1 91 ? -1.310 5.387 6.623 1.00 97.88 91 ASP A CA 1
ATOM 671 C C . ASP A 1 91 ? 0.146 5.367 6.134 1.00 97.88 91 ASP A C 1
ATOM 673 O O . ASP A 1 91 ? 0.422 5.763 4.998 1.00 97.88 91 ASP A O 1
ATOM 677 N N . GLN A 1 92 ? 1.070 4.821 6.934 1.00 98.06 92 GLN A N 1
ATOM 678 C CA . GLN A 1 92 ? 2.461 4.602 6.518 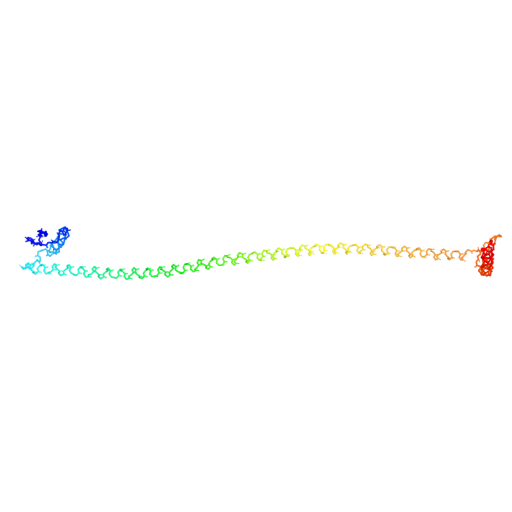1.00 98.06 92 GLN A CA 1
ATOM 679 C C . GLN A 1 92 ? 2.560 3.642 5.326 1.00 98.06 92 GLN A C 1
ATOM 681 O O . GLN A 1 92 ? 3.279 3.919 4.365 1.00 98.06 92 GLN A O 1
ATOM 686 N N . HIS A 1 93 ? 1.825 2.527 5.350 1.00 98.12 93 HIS A N 1
ATOM 687 C CA . HIS A 1 93 ? 1.803 1.578 4.237 1.00 98.12 93 HIS A CA 1
ATOM 688 C C . HIS A 1 93 ? 1.228 2.202 2.970 1.00 98.12 93 HIS A C 1
ATOM 690 O O . HIS A 1 93 ? 1.785 2.013 1.892 1.00 98.12 93 HIS A O 1
ATOM 696 N N . LYS A 1 94 ? 0.163 2.996 3.090 1.00 98.44 94 LYS A N 1
ATOM 697 C CA . LYS A 1 94 ? -0.440 3.698 1.956 1.00 98.44 94 LYS A CA 1
ATOM 698 C C . LYS A 1 94 ? 0.526 4.704 1.325 1.00 98.44 94 LYS A C 1
ATOM 700 O O . LYS A 1 94 ? 0.624 4.756 0.101 1.00 98.44 94 LYS A O 1
ATOM 705 N N . ALA A 1 95 ? 1.267 5.456 2.141 1.00 98.19 95 ALA A N 1
ATOM 706 C CA . ALA A 1 95 ? 2.315 6.348 1.649 1.00 98.19 95 ALA A CA 1
ATOM 707 C C . ALA A 1 95 ? 3.415 5.566 0.914 1.00 98.19 95 ALA A C 1
ATOM 709 O O . ALA A 1 95 ? 3.773 5.915 -0.209 1.00 98.19 95 ALA A O 1
ATOM 710 N N . ARG A 1 96 ? 3.877 4.448 1.492 1.00 98.31 96 ARG A N 1
ATOM 711 C CA . ARG A 1 96 ? 4.910 3.606 0.878 1.00 98.31 96 ARG A CA 1
ATOM 712 C C . ARG A 1 96 ? 4.467 2.984 -0.446 1.00 98.31 96 ARG A C 1
ATOM 714 O O . ARG A 1 96 ? 5.271 2.895 -1.366 1.00 98.31 96 ARG A O 1
ATOM 721 N N . ILE A 1 97 ? 3.207 2.564 -0.549 1.00 98.56 97 ILE A N 1
ATOM 722 C CA . ILE A 1 97 ? 2.631 2.053 -1.801 1.00 98.56 97 ILE A CA 1
ATOM 723 C C . ILE A 1 97 ? 2.669 3.143 -2.875 1.00 98.56 97 ILE A C 1
ATOM 725 O O . ILE A 1 97 ? 3.159 2.886 -3.968 1.00 98.56 97 ILE A O 1
ATOM 729 N N . SER A 1 98 ? 2.245 4.366 -2.549 1.00 98.31 98 SER A N 1
ATOM 730 C CA . SER A 1 98 ? 2.266 5.478 -3.505 1.00 98.31 98 SER A CA 1
ATOM 731 C C . SER A 1 98 ? 3.684 5.831 -3.973 1.00 98.31 98 SER A C 1
ATOM 733 O O . SER A 1 98 ? 3.884 6.087 -5.158 1.00 98.31 98 SER A O 1
ATOM 735 N N . GLU A 1 99 ? 4.677 5.809 -3.077 1.00 98.44 99 GLU A N 1
ATOM 736 C CA . GLU A 1 99 ? 6.090 5.988 -3.446 1.00 98.44 99 GLU A CA 1
ATOM 737 C C . GLU A 1 99 ? 6.560 4.909 -4.432 1.00 98.44 99 GLU A C 1
ATOM 739 O O . GLU A 1 99 ? 7.154 5.225 -5.464 1.00 98.44 99 GLU A O 1
ATOM 744 N N . LEU A 1 100 ? 6.261 3.640 -4.136 1.00 98.38 100 LEU A N 1
ATOM 745 C CA . LEU A 1 100 ? 6.657 2.508 -4.975 1.00 98.38 100 LEU A CA 1
ATOM 746 C C . LEU A 1 100 ? 5.970 2.528 -6.345 1.00 98.38 100 LEU A C 1
ATOM 748 O O . LEU A 1 100 ? 6.592 2.172 -7.341 1.00 98.38 100 LEU A O 1
ATOM 752 N N . GLU A 1 101 ? 4.713 2.963 -6.430 1.00 98.38 101 GLU A N 1
ATOM 753 C CA . GLU A 1 101 ? 4.005 3.122 -7.707 1.00 98.38 101 GLU A CA 1
ATOM 754 C C . GLU A 1 101 ? 4.681 4.164 -8.609 1.00 98.38 101 GLU A C 1
ATOM 756 O O . GLU A 1 101 ? 4.848 3.936 -9.811 1.00 98.38 101 GLU A O 1
ATOM 761 N N . VAL A 1 102 ? 5.126 5.287 -8.033 1.00 98.50 102 VAL A N 1
ATOM 762 C CA . VAL A 1 102 ? 5.883 6.313 -8.766 1.00 98.50 102 VAL A CA 1
ATOM 763 C C . VAL A 1 102 ? 7.235 5.765 -9.223 1.00 98.50 102 VAL A C 1
ATOM 765 O O . VAL A 1 102 ? 7.617 5.956 -10.378 1.00 98.50 102 VAL A O 1
ATOM 768 N N . GLU A 1 103 ? 7.950 5.056 -8.349 1.00 98.44 103 GLU A N 1
ATOM 769 C CA . GLU A 1 103 ? 9.234 4.439 -8.687 1.00 98.44 103 GLU A CA 1
ATOM 770 C C . GLU A 1 103 ? 9.090 3.413 -9.823 1.00 98.44 103 GLU A C 1
ATOM 772 O O . GLU A 1 103 ? 9.850 3.458 -10.792 1.00 98.44 103 GLU A O 1
ATOM 777 N N . LEU A 1 104 ? 8.068 2.555 -9.768 1.00 98.38 104 LEU A N 1
ATOM 778 C CA . LEU A 1 104 ? 7.767 1.591 -10.828 1.00 98.38 104 LEU A CA 1
ATOM 779 C C . LEU A 1 104 ? 7.459 2.278 -12.162 1.00 98.38 104 LEU A C 1
ATOM 781 O O . LEU A 1 104 ? 7.984 1.853 -13.189 1.00 98.38 104 LEU A O 1
ATOM 785 N N . SER A 1 105 ? 6.668 3.352 -12.157 1.00 98.31 105 SER A N 1
ATOM 786 C CA . SER A 1 105 ? 6.364 4.130 -13.367 1.00 98.31 105 SER A CA 1
ATOM 787 C C . SER A 1 105 ? 7.627 4.734 -14.002 1.00 98.31 105 SER A C 1
ATOM 789 O O . SER A 1 105 ? 7.838 4.649 -15.219 1.00 98.31 105 SER A O 1
ATOM 791 N N . ASN A 1 106 ? 8.521 5.285 -13.174 1.00 98.06 106 ASN A N 1
ATOM 792 C CA . ASN A 1 106 ? 9.793 5.845 -13.631 1.00 98.06 106 ASN A CA 1
ATOM 793 C C . ASN A 1 106 ? 10.707 4.764 -14.224 1.00 98.06 106 ASN A C 1
ATOM 795 O O . ASN A 1 106 ? 11.256 4.950 -15.312 1.00 98.06 106 ASN A O 1
ATOM 799 N N . LEU A 1 107 ? 10.839 3.621 -13.543 1.00 98.00 107 LEU A N 1
ATOM 800 C CA . LEU A 1 107 ? 11.646 2.494 -14.013 1.00 98.00 107 LEU A CA 1
ATOM 801 C C . LEU A 1 107 ? 11.104 1.912 -15.321 1.00 98.00 107 LEU A C 1
ATOM 803 O O . LEU A 1 107 ? 11.880 1.654 -16.238 1.00 98.00 107 LEU A O 1
ATOM 807 N N . GLN A 1 108 ? 9.784 1.760 -15.445 1.00 98.00 108 GLN A N 1
ATOM 808 C CA . GLN A 1 108 ? 9.147 1.299 -16.680 1.00 98.00 108 GLN A CA 1
ATOM 809 C C . GLN A 1 108 ? 9.404 2.257 -17.844 1.00 98.00 108 GLN A C 1
ATOM 811 O O . GLN A 1 108 ? 9.736 1.813 -18.943 1.00 98.00 108 GLN A O 1
ATOM 816 N N . SER A 1 109 ? 9.311 3.566 -17.604 1.00 97.81 109 SER A N 1
ATOM 817 C CA . SER A 1 109 ? 9.588 4.582 -18.624 1.00 97.81 109 SER A CA 1
ATOM 818 C C . SER A 1 109 ? 11.052 4.545 -19.076 1.00 97.81 109 SER A C 1
ATOM 820 O O . SER A 1 109 ? 11.327 4.561 -20.276 1.00 97.81 109 SER A O 1
ATOM 822 N N . ALA A 1 110 ? 11.993 4.424 -18.134 1.00 97.50 110 ALA A N 1
ATOM 823 C CA . ALA A 1 110 ? 13.418 4.286 -18.435 1.00 97.50 110 ALA A CA 1
ATOM 824 C C . ALA A 1 110 ? 13.723 2.990 -19.205 1.00 97.50 110 ALA A C 1
ATOM 826 O O . ALA A 1 110 ? 14.459 3.004 -20.192 1.00 97.50 110 ALA A O 1
ATOM 827 N N . GLN A 1 111 ? 13.108 1.874 -18.804 1.00 97.50 111 GLN A N 1
ATOM 828 C CA . GLN A 1 111 ? 13.242 0.595 -19.498 1.00 97.50 111 GLN A CA 1
ATOM 829 C C . GLN A 1 111 ? 12.684 0.671 -20.924 1.00 97.50 111 GLN A C 1
ATOM 831 O O . GLN A 1 111 ? 13.303 0.156 -21.852 1.00 97.50 111 GLN A O 1
ATOM 836 N N . GLN A 1 112 ? 11.542 1.333 -21.121 1.00 97.19 112 GLN A N 1
ATOM 837 C CA . GLN A 1 112 ? 10.960 1.515 -22.446 1.00 97.19 112 GLN A CA 1
ATOM 838 C C . GLN A 1 112 ? 11.835 2.405 -23.337 1.00 97.19 112 GLN A C 1
ATOM 840 O O . GLN A 1 112 ? 11.969 2.115 -24.524 1.00 97.19 112 GLN A O 1
ATOM 845 N N . ALA A 1 113 ? 12.446 3.458 -22.787 1.00 97.12 113 ALA A N 1
ATOM 846 C CA . ALA A 1 113 ? 13.396 4.292 -23.521 1.00 97.12 113 ALA A CA 1
ATOM 847 C C . ALA A 1 113 ? 14.619 3.476 -23.972 1.00 97.12 113 ALA A C 1
ATOM 849 O O . ALA A 1 113 ? 14.921 3.444 -25.161 1.00 97.12 113 ALA A O 1
ATOM 850 N N . SER A 1 114 ? 15.233 2.717 -23.060 1.00 97.25 114 SER A N 1
ATOM 851 C CA . SER A 1 114 ? 16.374 1.849 -23.382 1.00 97.25 114 SER A CA 1
ATOM 852 C C . SER A 1 114 ? 16.022 0.748 -24.395 1.00 97.25 114 SER A C 1
ATOM 854 O O . SER A 1 114 ? 16.833 0.410 -25.261 1.00 97.25 114 SER A O 1
ATOM 856 N N . ALA A 1 115 ? 14.801 0.205 -24.336 1.00 97.69 115 ALA A N 1
ATOM 857 C CA . ALA A 1 115 ? 14.315 -0.758 -25.322 1.00 97.69 115 ALA A CA 1
ATOM 858 C C . ALA A 1 115 ? 14.192 -0.130 -26.720 1.00 97.69 115 ALA A C 1
ATOM 860 O O . ALA A 1 115 ? 14.638 -0.737 -27.690 1.00 97.69 115 ALA A O 1
ATOM 861 N N . ARG A 1 116 ? 13.659 1.098 -26.818 1.00 97.56 116 ARG A N 1
ATOM 862 C CA . ARG A 1 116 ? 13.584 1.841 -28.088 1.00 97.56 116 ARG A CA 1
ATOM 863 C C . ARG A 1 116 ? 14.972 2.126 -28.653 1.00 97.56 116 ARG A C 1
ATOM 865 O O . ARG A 1 116 ? 15.215 1.798 -29.804 1.00 97.56 116 ARG A O 1
ATOM 872 N N . GLU A 1 117 ? 15.892 2.626 -27.828 1.00 97.88 117 GLU A N 1
ATOM 873 C CA . GLU A 1 117 ? 17.287 2.853 -28.236 1.00 97.88 117 GLU A CA 1
ATOM 874 C C . GLU A 1 117 ? 17.938 1.564 -28.756 1.00 97.88 117 GLU A C 1
ATOM 876 O O . GLU A 1 117 ? 18.609 1.562 -29.785 1.00 97.88 117 GLU A O 1
ATOM 881 N N . SER A 1 118 ? 17.700 0.437 -28.079 1.00 97.56 118 SER A N 1
ATOM 882 C CA . SER A 1 118 ? 18.220 -0.865 -28.506 1.00 97.56 118 SER A CA 1
ATOM 883 C C . SER A 1 118 ? 17.653 -1.310 -29.853 1.00 97.56 118 SER A C 1
ATOM 885 O O . SER A 1 118 ? 18.362 -1.942 -30.636 1.00 97.56 118 SER A O 1
ATOM 887 N N . ASP A 1 119 ? 16.380 -1.032 -30.119 1.00 97.88 119 ASP A N 1
ATOM 888 C CA . ASP A 1 119 ? 15.733 -1.395 -31.377 1.00 97.88 119 ASP A CA 1
ATOM 889 C C . ASP A 1 119 ? 16.166 -0.475 -32.526 1.00 97.88 119 ASP A C 1
ATOM 891 O O . ASP A 1 119 ? 16.450 -0.977 -33.616 1.00 97.88 119 ASP A O 1
ATOM 895 N N . ASP A 1 120 ? 16.345 0.822 -32.266 1.00 98.06 120 ASP A N 1
ATOM 896 C CA . ASP A 1 120 ? 16.909 1.782 -33.223 1.00 98.06 120 ASP A CA 1
ATOM 897 C C . ASP A 1 120 ? 18.341 1.387 -33.621 1.00 98.06 120 ASP A C 1
ATOM 899 O O . ASP A 1 120 ? 18.655 1.289 -34.810 1.00 98.06 120 ASP A O 1
ATOM 903 N N . ILE A 1 121 ? 19.189 1.041 -32.643 1.00 97.75 121 ILE 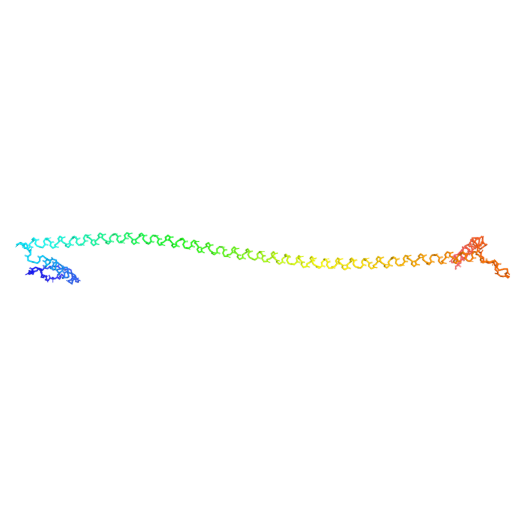A N 1
ATOM 904 C CA . ILE A 1 121 ? 20.555 0.555 -32.895 1.00 97.75 121 ILE A CA 1
ATOM 905 C C . ILE A 1 121 ? 20.536 -0.723 -33.743 1.00 97.75 121 ILE A C 1
ATOM 907 O O . ILE A 1 121 ? 21.327 -0.867 -34.674 1.00 97.75 121 ILE A O 1
ATOM 911 N N . LYS A 1 122 ? 19.638 -1.676 -33.459 1.00 98.19 122 LYS A N 1
ATOM 912 C CA . LYS A 1 122 ? 19.516 -2.900 -34.274 1.00 98.19 122 LYS A CA 1
ATOM 913 C C . LYS A 1 122 ? 19.077 -2.590 -35.704 1.00 98.19 122 LYS A C 1
ATOM 915 O O . LYS A 1 122 ? 19.564 -3.241 -36.634 1.00 98.19 122 LYS A O 1
ATOM 920 N N . ALA A 1 123 ? 18.165 -1.637 -35.889 1.00 98.12 123 ALA A N 1
ATOM 921 C CA . ALA A 1 123 ? 17.716 -1.216 -37.210 1.00 98.12 123 ALA A CA 1
ATOM 922 C C . ALA A 1 123 ? 18.871 -0.588 -38.005 1.00 98.12 123 ALA A C 1
ATOM 924 O O . ALA A 1 123 ? 19.118 -0.990 -39.144 1.00 98.12 123 ALA A O 1
ATOM 925 N N . GLU A 1 124 ? 19.638 0.310 -37.383 1.00 98.38 124 GLU A N 1
ATOM 926 C CA . GLU A 1 124 ? 20.818 0.927 -37.993 1.00 98.38 124 GLU A CA 1
ATOM 927 C C . GLU A 1 124 ? 21.903 -0.109 -38.322 1.00 98.38 124 GLU A C 1
ATOM 929 O O . GLU A 1 124 ? 22.421 -0.130 -39.437 1.00 98.38 124 GLU A O 1
ATOM 934 N N . LEU A 1 125 ? 22.175 -1.054 -37.416 1.00 98.31 125 LEU A N 1
ATOM 935 C CA . LEU A 1 125 ? 23.096 -2.165 -37.677 1.00 98.31 125 LEU A CA 1
ATOM 936 C C . LEU A 1 125 ? 22.652 -3.029 -38.862 1.00 98.31 125 LEU A C 1
ATOM 938 O O . LEU A 1 125 ? 23.487 -3.492 -39.637 1.00 98.31 125 LEU A O 1
ATOM 942 N N . THR A 1 126 ? 21.350 -3.272 -39.009 1.00 98.19 126 THR A N 1
ATOM 943 C CA . THR A 1 126 ? 20.810 -4.054 -40.131 1.00 98.19 126 THR A CA 1
ATOM 944 C C . THR A 1 126 ? 20.954 -3.292 -41.446 1.00 98.19 126 THR A C 1
ATOM 946 O O . THR A 1 126 ? 21.347 -3.875 -42.459 1.00 98.19 126 THR A O 1
ATOM 949 N N . ARG A 1 127 ? 20.709 -1.978 -41.423 1.00 98.44 127 ARG A N 1
ATOM 950 C CA . ARG A 1 127 ? 20.919 -1.098 -42.572 1.00 98.44 127 ARG A CA 1
ATOM 951 C C . ARG A 1 127 ? 22.383 -1.090 -43.011 1.00 98.44 127 ARG A C 1
ATOM 953 O O . ARG A 1 127 ? 22.654 -1.403 -44.164 1.00 98.44 127 ARG A O 1
ATOM 960 N N . LEU A 1 128 ? 23.313 -0.823 -42.092 1.00 97.94 128 LEU A N 1
ATOM 961 C CA . LEU A 1 128 ? 24.750 -0.789 -42.388 1.00 97.94 128 LEU A CA 1
ATOM 962 C C . LEU A 1 128 ? 25.266 -2.132 -42.913 1.00 97.94 128 LEU A C 1
ATOM 964 O O . LEU A 1 128 ? 26.093 -2.162 -43.816 1.00 97.94 128 LEU A O 1
ATOM 968 N N . ARG A 1 129 ? 24.763 -3.257 -42.387 1.00 98.31 129 ARG A N 1
ATOM 969 C CA . ARG A 1 129 ? 25.090 -4.587 -42.924 1.00 98.31 129 ARG A CA 1
ATOM 970 C C . ARG A 1 129 ? 24.627 -4.762 -44.365 1.00 98.31 129 ARG A C 1
ATOM 972 O O . ARG A 1 129 ? 25.343 -5.377 -45.142 1.00 98.31 129 ARG A O 1
ATOM 979 N N . THR A 1 130 ? 23.450 -4.247 -44.705 1.00 97.94 130 THR A N 1
ATOM 980 C CA . THR A 1 130 ? 22.923 -4.328 -46.075 1.00 97.94 130 THR A CA 1
ATOM 981 C C . THR A 1 130 ? 23.761 -3.461 -47.014 1.00 97.94 130 THR A C 1
ATOM 983 O O . THR A 1 130 ? 24.246 -3.961 -48.019 1.00 97.94 130 THR A O 1
ATOM 986 N N . GLU A 1 131 ? 24.041 -2.212 -46.623 1.00 97.88 131 GLU A N 1
ATOM 987 C CA . GLU A 1 131 ? 24.911 -1.301 -47.382 1.00 97.88 131 GLU A CA 1
ATOM 988 C C . GLU A 1 131 ? 26.324 -1.882 -47.582 1.00 97.88 131 GLU A C 1
ATOM 990 O O . GLU A 1 131 ? 26.908 -1.725 -48.652 1.00 97.88 131 GLU A O 1
ATOM 995 N N . LEU A 1 132 ? 26.867 -2.588 -46.581 1.00 98.19 132 LEU A N 1
ATOM 996 C CA . LEU A 1 132 ? 28.152 -3.280 -46.697 1.00 98.19 132 LEU A CA 1
ATOM 997 C C . LEU A 1 132 ? 28.103 -4.411 -47.731 1.00 98.19 132 LEU A C 1
ATOM 999 O O . LEU A 1 132 ? 28.999 -4.497 -48.563 1.00 98.19 132 LEU A O 1
ATOM 1003 N N . VAL A 1 133 ? 27.065 -5.253 -47.699 1.00 98.12 133 VAL A N 1
ATOM 1004 C CA . VAL A 1 133 ? 26.895 -6.342 -48.677 1.00 98.12 133 VAL A CA 1
ATOM 1005 C C . VAL A 1 133 ? 26.765 -5.784 -50.095 1.00 98.12 133 VAL A C 1
ATOM 1007 O O . VAL A 1 133 ? 27.395 -6.303 -51.014 1.00 98.12 133 VAL A O 1
ATOM 1010 N N . ASP A 1 134 ? 26.000 -4.708 -50.276 1.00 97.44 134 ASP A N 1
ATOM 1011 C CA . ASP A 1 134 ? 25.848 -4.054 -51.579 1.00 97.44 134 ASP A CA 1
ATOM 1012 C C . ASP A 1 134 ? 27.189 -3.473 -52.066 1.00 97.44 134 ASP A C 1
ATOM 1014 O O . ASP A 1 134 ? 27.558 -3.631 -53.231 1.00 97.44 134 ASP A O 1
ATOM 1018 N N . ALA A 1 135 ? 27.968 -2.853 -51.173 1.00 97.19 135 ALA A N 1
ATOM 1019 C CA . ALA A 1 135 ? 29.297 -2.341 -51.501 1.00 97.19 135 ALA A CA 1
ATOM 1020 C C . ALA A 1 135 ? 30.283 -3.461 -51.879 1.00 97.19 135 ALA A C 1
ATOM 1022 O O . ALA A 1 135 ? 31.038 -3.308 -52.839 1.00 97.19 135 ALA A O 1
ATOM 1023 N N . GLU A 1 136 ? 30.254 -4.595 -51.171 1.00 97.25 136 GLU A N 1
ATOM 1024 C CA . GLU A 1 136 ? 31.063 -5.779 -51.492 1.00 97.25 136 GLU A CA 1
ATOM 1025 C C . GLU A 1 136 ? 30.707 -6.354 -52.875 1.00 97.25 136 GLU A C 1
ATOM 1027 O O . GLU A 1 136 ? 31.601 -6.764 -53.620 1.00 97.25 136 GLU A O 1
ATOM 1032 N N . GLN A 1 137 ? 29.423 -6.345 -53.255 1.00 97.19 137 GLN A N 1
ATOM 1033 C CA . GLN A 1 137 ? 28.979 -6.754 -54.592 1.00 97.19 137 GLN A CA 1
ATOM 1034 C C . GLN A 1 137 ? 29.507 -5.813 -55.678 1.00 97.19 137 GLN A C 1
ATOM 1036 O O . GLN A 1 137 ? 30.094 -6.281 -56.655 1.00 97.19 137 GLN A O 1
ATOM 1041 N N . VAL A 1 138 ? 29.372 -4.498 -55.483 1.00 97.56 138 VAL A N 1
ATOM 1042 C CA . VAL A 1 138 ? 29.905 -3.493 -56.418 1.00 97.56 138 VAL A CA 1
ATOM 1043 C C . VAL A 1 138 ? 31.422 -3.628 -56.557 1.00 97.56 138 VAL A C 1
ATOM 1045 O O . VAL A 1 138 ? 31.958 -3.565 -57.664 1.00 97.56 138 VAL A O 1
ATOM 1048 N N . GLU A 1 139 ? 32.139 -3.853 -55.454 1.00 97.25 139 GLU A N 1
ATOM 1049 C CA . GLU A 1 139 ? 33.583 -4.071 -55.499 1.00 97.25 139 GLU A CA 1
ATOM 1050 C C . GLU A 1 139 ? 33.942 -5.333 -56.300 1.00 97.25 139 GLU A C 1
ATOM 1052 O O . GLU A 1 139 ? 34.882 -5.311 -57.100 1.00 97.25 139 GLU A O 1
ATOM 1057 N N . ALA A 1 140 ? 33.192 -6.426 -56.136 1.00 96.88 140 ALA A N 1
ATOM 1058 C CA . ALA A 1 140 ? 33.393 -7.649 -56.907 1.00 96.88 140 ALA A CA 1
ATOM 1059 C C . ALA A 1 140 ? 33.156 -7.437 -58.415 1.00 96.88 140 ALA A C 1
ATOM 1061 O O . ALA A 1 140 ? 33.961 -7.900 -59.229 1.00 96.88 140 ALA A O 1
ATOM 1062 N N . GLU A 1 141 ? 32.108 -6.699 -58.793 1.00 97.25 141 GLU A N 1
ATOM 1063 C CA . GLU A 1 141 ? 31.818 -6.339 -60.188 1.00 97.25 141 GLU A CA 1
ATOM 1064 C C . GLU A 1 141 ? 32.938 -5.491 -60.802 1.00 97.25 141 GLU A C 1
ATOM 1066 O O . GLU A 1 141 ? 33.445 -5.817 -61.879 1.00 97.25 141 GLU A O 1
ATOM 1071 N N . LEU A 1 142 ? 33.386 -4.445 -60.097 1.00 96.50 142 LEU A N 1
ATOM 1072 C CA . LEU A 1 142 ? 34.491 -3.591 -60.542 1.00 96.50 142 LEU A CA 1
ATOM 1073 C C . LEU A 1 142 ? 35.793 -4.381 -60.699 1.00 96.50 142 LEU A C 1
ATOM 1075 O O . LEU A 1 142 ? 36.504 -4.201 -61.688 1.00 96.50 142 LEU A O 1
ATOM 1079 N N . ARG A 1 143 ? 36.101 -5.282 -59.757 1.00 97.94 143 ARG A N 1
ATOM 1080 C CA . ARG A 1 143 ? 37.272 -6.168 -59.845 1.00 97.94 143 ARG A CA 1
ATOM 1081 C C . ARG A 1 143 ? 37.200 -7.074 -61.076 1.00 97.94 143 ARG A C 1
ATOM 1083 O O . ARG A 1 143 ? 38.204 -7.214 -61.770 1.00 97.94 143 ARG A O 1
ATOM 1090 N N . SER A 1 144 ? 36.033 -7.649 -61.375 1.00 96.94 144 SER A N 1
ATOM 1091 C CA . SER A 1 144 ? 35.837 -8.468 -62.579 1.00 96.94 144 SER A CA 1
ATOM 1092 C C . SER A 1 144 ? 35.974 -7.648 -63.865 1.00 96.94 144 SER A C 1
ATOM 1094 O O . SER A 1 144 ? 36.608 -8.103 -64.813 1.00 96.94 144 SER A O 1
ATOM 1096 N N . GLY A 1 145 ? 35.407 -6.439 -63.906 1.00 97.44 145 GLY A N 1
ATOM 1097 C CA . GLY A 1 145 ? 35.516 -5.547 -65.063 1.00 97.44 145 GLY A CA 1
ATOM 1098 C C . GLY A 1 145 ? 36.956 -5.099 -65.327 1.00 97.44 145 GLY A C 1
ATOM 1099 O O . GLY A 1 145 ? 37.412 -5.120 -66.468 1.00 97.44 145 GLY A O 1
ATOM 1100 N N . LEU A 1 146 ? 37.702 -4.762 -64.269 1.00 96.81 146 LEU A N 1
ATOM 1101 C CA . LEU A 1 146 ? 39.129 -4.443 -64.364 1.00 96.81 146 LEU A CA 1
ATOM 1102 C C . LEU A 1 146 ? 39.948 -5.619 -64.902 1.00 96.81 146 LEU A C 1
ATOM 1104 O O . LEU A 1 146 ? 40.833 -5.398 -65.724 1.00 96.81 146 LEU A O 1
ATOM 1108 N N . ALA A 1 147 ? 39.653 -6.849 -64.471 1.00 96.62 147 ALA A N 1
ATOM 1109 C CA . ALA A 1 147 ? 40.314 -8.039 -65.001 1.00 96.62 147 ALA A CA 1
ATOM 1110 C C . ALA A 1 147 ? 40.073 -8.194 -66.514 1.00 96.62 147 ALA A C 1
ATOM 1112 O O . ALA A 1 147 ? 41.029 -8.397 -67.256 1.00 96.62 147 ALA A O 1
ATOM 1113 N N . GLY A 1 148 ? 38.835 -7.997 -66.982 1.00 96.75 148 GLY A N 1
ATOM 1114 C CA . GLY A 1 148 ? 38.512 -8.039 -68.413 1.00 96.75 148 GLY A CA 1
ATOM 1115 C C . GLY A 1 148 ? 39.238 -6.964 -69.234 1.00 96.75 148 GLY A C 1
ATOM 1116 O O . GLY A 1 148 ? 39.837 -7.271 -70.259 1.00 96.75 148 GLY A O 1
ATOM 1117 N N . LEU A 1 149 ? 39.271 -5.714 -68.757 1.00 96.19 149 LEU A N 1
ATOM 1118 C CA . LEU A 1 149 ? 40.007 -4.631 -69.431 1.00 96.19 149 LEU A CA 1
ATOM 1119 C C . LEU A 1 149 ? 41.520 -4.885 -69.484 1.00 96.19 149 LEU A C 1
ATOM 1121 O O . LEU A 1 149 ? 42.191 -4.478 -70.432 1.00 96.19 149 LEU A O 1
ATOM 1125 N N . VAL A 1 150 ? 42.070 -5.532 -68.455 1.00 97.12 150 VAL A N 1
ATOM 1126 C CA . VAL A 1 150 ? 43.474 -5.954 -68.430 1.00 97.12 150 VAL A CA 1
ATOM 1127 C C . VAL A 1 150 ? 43.744 -6.997 -69.516 1.00 97.12 150 VAL A C 1
ATOM 1129 O O . VAL A 1 150 ? 44.725 -6.849 -70.242 1.00 97.12 150 VAL A O 1
ATOM 1132 N N . GLU A 1 151 ? 42.862 -7.986 -69.679 1.00 96.19 151 GLU A N 1
ATOM 1133 C CA . GLU A 1 151 ? 42.966 -8.984 -70.753 1.00 96.19 151 GLU A CA 1
ATOM 1134 C C . GLU A 1 151 ? 42.853 -8.348 -72.147 1.00 96.19 151 GLU A C 1
ATOM 1136 O O . GLU A 1 151 ? 43.662 -8.648 -73.025 1.00 96.19 151 GLU A O 1
ATOM 1141 N N . GLU A 1 152 ? 41.906 -7.425 -72.352 1.00 96.56 152 GLU A N 1
ATOM 1142 C CA . GLU A 1 152 ? 41.760 -6.690 -73.619 1.00 96.56 152 GLU A CA 1
ATOM 1143 C C . GLU A 1 152 ? 43.004 -5.861 -73.951 1.00 96.56 152 GLU A C 1
ATOM 1145 O O . GLU A 1 152 ? 43.485 -5.886 -75.086 1.00 96.56 152 GLU A O 1
ATOM 1150 N N . ARG A 1 153 ? 43.559 -5.146 -72.963 1.00 97.50 153 ARG A N 1
ATOM 1151 C CA . ARG A 1 153 ? 44.816 -4.406 -73.125 1.00 97.50 153 ARG A CA 1
ATOM 1152 C C . ARG A 1 153 ? 45.945 -5.344 -73.538 1.00 97.50 153 ARG A C 1
ATOM 1154 O O . ARG A 1 153 ? 46.694 -5.002 -74.447 1.00 97.50 153 ARG A O 1
ATOM 1161 N N . ASP A 1 154 ? 46.084 -6.488 -72.874 1.00 96.31 154 ASP A N 1
ATOM 1162 C CA . ASP A 1 154 ? 47.160 -7.441 -73.160 1.00 96.31 154 ASP A CA 1
ATOM 1163 C C . ASP A 1 154 ? 47.021 -8.045 -74.566 1.00 96.31 154 ASP A C 1
ATOM 1165 O O . ASP A 1 154 ? 48.021 -8.191 -75.270 1.00 96.31 154 ASP A O 1
ATOM 1169 N N . ALA A 1 155 ? 45.790 -8.306 -75.018 1.00 95.38 155 ALA A N 1
ATOM 1170 C CA . ALA A 1 155 ? 45.511 -8.737 -76.385 1.00 95.38 155 ALA A CA 1
ATOM 1171 C C . ALA A 1 155 ? 45.851 -7.652 -77.423 1.00 95.38 155 ALA A C 1
ATOM 1173 O O . ALA A 1 155 ? 46.557 -7.930 -78.391 1.00 95.38 155 ALA A O 1
ATOM 1174 N N . LEU A 1 156 ? 45.412 -6.407 -77.207 1.00 95.06 156 LEU A N 1
ATOM 1175 C CA . LEU A 1 156 ? 45.721 -5.282 -78.101 1.00 95.06 156 LEU A CA 1
ATOM 1176 C C . LEU A 1 156 ? 47.220 -4.971 -78.146 1.00 95.06 156 LEU A C 1
ATOM 1178 O O . LEU A 1 156 ? 47.747 -4.626 -79.202 1.00 95.06 156 LEU A O 1
ATOM 1182 N N . GLN A 1 157 ? 47.918 -5.101 -77.017 1.00 95.62 157 GLN A N 1
ATOM 1183 C CA . GLN A 1 157 ? 49.367 -4.936 -76.956 1.00 95.62 157 GLN A CA 1
ATOM 1184 C C . GLN A 1 157 ? 50.074 -6.004 -77.799 1.00 95.62 157 GLN A C 1
ATOM 1186 O O . GLN A 1 157 ? 50.989 -5.675 -78.550 1.00 95.62 157 GLN A O 1
ATOM 1191 N N . LEU A 1 158 ? 49.613 -7.257 -77.732 1.00 95.94 158 LEU A N 1
ATOM 1192 C CA . LEU A 1 158 ? 50.132 -8.338 -78.568 1.00 95.94 158 LEU A CA 1
ATOM 1193 C C . LEU A 1 158 ? 49.880 -8.075 -80.062 1.00 95.94 158 LEU A C 1
ATOM 1195 O O . LEU A 1 158 ? 50.787 -8.251 -80.872 1.00 95.94 158 LEU A O 1
ATOM 1199 N N . GLU A 1 159 ? 48.680 -7.621 -80.437 1.00 94.75 159 GLU A N 1
ATOM 1200 C CA . GLU A 1 159 ? 48.365 -7.248 -81.824 1.00 94.75 159 GLU A CA 1
ATOM 1201 C C . GLU A 1 159 ? 49.242 -6.096 -82.329 1.00 94.75 159 GLU A C 1
ATOM 1203 O O . GLU A 1 159 ? 49.711 -6.131 -83.470 1.00 94.75 159 GLU A O 1
ATOM 1208 N N . LEU A 1 160 ? 49.485 -5.087 -81.486 1.00 93.12 160 LEU A N 1
ATOM 1209 C CA . LEU A 1 160 ? 50.380 -3.977 -81.800 1.00 93.12 160 LEU A CA 1
ATOM 1210 C C . LEU A 1 160 ? 51.814 -4.473 -82.020 1.00 93.12 160 LEU A C 1
ATOM 1212 O O . LEU A 1 160 ? 52.434 -4.113 -83.021 1.00 93.12 160 LEU A O 1
ATOM 1216 N N . ASP A 1 161 ? 52.322 -5.326 -81.131 1.00 93.19 161 ASP A N 1
ATOM 1217 C CA . ASP A 1 161 ? 53.660 -5.912 -81.244 1.00 93.19 161 ASP A CA 1
ATOM 1218 C C . ASP A 1 161 ? 53.791 -6.769 -82.521 1.00 93.19 161 ASP A C 1
ATOM 1220 O O . ASP A 1 161 ? 54.790 -6.673 -83.242 1.00 93.19 161 ASP A O 1
ATOM 1224 N N . GLU A 1 162 ? 52.764 -7.554 -82.872 1.00 92.56 162 GLU A N 1
ATOM 1225 C CA . GLU A 1 162 ? 52.712 -8.296 -84.138 1.00 92.56 162 GLU A CA 1
ATOM 1226 C C . GLU A 1 162 ? 52.677 -7.375 -85.363 1.00 92.56 162 GLU A C 1
ATOM 1228 O O . GLU A 1 162 ? 53.347 -7.653 -86.361 1.00 92.56 162 GLU A O 1
ATOM 1233 N N . ALA A 1 163 ? 51.894 -6.295 -85.327 1.00 88.94 163 ALA A N 1
ATOM 1234 C CA . ALA A 1 163 ? 51.800 -5.337 -86.424 1.00 88.94 163 ALA A CA 1
ATOM 1235 C C . ALA A 1 163 ? 53.136 -4.618 -86.654 1.00 88.94 163 ALA A C 1
ATOM 1237 O O . ALA A 1 163 ? 53.593 -4.541 -87.796 1.00 88.94 163 ALA A O 1
ATOM 1238 N N . LEU A 1 164 ? 53.802 -4.188 -85.577 1.00 89.44 164 LEU A N 1
ATOM 1239 C CA . LEU A 1 164 ? 55.149 -3.614 -85.625 1.00 89.44 164 LEU A CA 1
ATOM 1240 C C . LEU A 1 164 ? 56.163 -4.617 -86.194 1.00 89.44 164 LEU A C 1
ATOM 1242 O O . LEU A 1 164 ? 56.996 -4.255 -87.027 1.00 89.44 164 LEU A O 1
ATOM 1246 N N . ALA A 1 165 ? 56.068 -5.896 -85.816 1.00 84.81 165 ALA A N 1
ATOM 1247 C CA . ALA A 1 165 ? 56.907 -6.949 -86.385 1.00 84.81 165 ALA A CA 1
ATOM 1248 C C . ALA A 1 165 ? 56.625 -7.190 -87.883 1.00 84.81 165 ALA A C 1
ATOM 1250 O O . ALA A 1 165 ? 57.560 -7.416 -88.651 1.00 84.81 165 ALA A O 1
ATOM 1251 N N . ARG A 1 166 ? 55.360 -7.115 -88.327 1.00 84.56 166 ARG A N 1
ATOM 1252 C CA . ARG A 1 166 ? 54.977 -7.218 -89.751 1.00 84.56 166 ARG A CA 1
ATOM 1253 C C . ARG A 1 166 ? 55.472 -6.029 -90.567 1.00 84.56 166 ARG A C 1
ATOM 1255 O O . ARG A 1 166 ? 55.948 -6.235 -91.679 1.00 84.56 166 ARG A O 1
ATOM 1262 N N . GLU A 1 167 ? 55.385 -4.815 -90.030 1.00 76.69 167 GLU A N 1
ATOM 1263 C CA . GLU A 1 167 ? 55.929 -3.609 -90.662 1.00 76.69 167 GLU A CA 1
ATOM 1264 C C . GLU A 1 167 ? 57.455 -3.707 -90.801 1.00 76.69 167 GLU A C 1
ATOM 1266 O O . GLU A 1 167 ? 57.993 -3.460 -91.878 1.00 76.69 167 GLU A O 1
ATOM 1271 N N . ALA A 1 168 ? 58.148 -4.199 -89.768 1.00 73.44 168 ALA A N 1
ATOM 1272 C CA . ALA A 1 168 ? 59.581 -4.489 -89.830 1.00 73.44 168 ALA A CA 1
ATOM 1273 C C . ALA A 1 168 ? 59.943 -5.619 -90.822 1.00 73.44 168 ALA A C 1
ATOM 1275 O O . ALA A 1 168 ? 61.067 -5.658 -91.323 1.00 73.44 168 ALA A O 1
ATOM 1276 N N . ALA A 1 169 ? 59.011 -6.537 -91.105 1.00 67.81 169 ALA A N 1
ATOM 1277 C CA . ALA A 1 169 ? 59.193 -7.671 -92.014 1.00 67.81 169 ALA A CA 1
ATOM 1278 C C . ALA A 1 169 ? 58.703 -7.417 -93.456 1.00 67.81 169 ALA A C 1
ATOM 1280 O O . ALA A 1 169 ? 58.926 -8.266 -94.326 1.00 67.81 169 ALA A O 1
ATOM 1281 N N . MET A 1 170 ? 58.057 -6.279 -93.745 1.00 56.03 170 MET A N 1
ATOM 1282 C CA . MET A 1 170 ? 57.763 -5.882 -95.123 1.00 56.03 170 MET A CA 1
ATOM 1283 C C . MET A 1 170 ? 59.082 -5.643 -95.879 1.00 56.03 170 MET A C 1
ATOM 1285 O O . MET A 1 170 ? 59.924 -4.874 -95.413 1.00 56.03 170 MET A O 1
ATOM 1289 N N . PRO A 1 171 ? 59.294 -6.247 -97.064 1.00 55.19 171 PRO A N 1
ATOM 1290 C CA . PRO A 1 171 ? 60.431 -5.880 -97.891 1.00 55.19 171 PRO A CA 1
ATOM 1291 C C . PRO A 1 171 ? 60.241 -4.435 -98.357 1.00 55.19 171 PRO A C 1
ATOM 1293 O O . PRO A 1 171 ? 59.149 -4.061 -98.787 1.00 55.19 171 PRO A O 1
ATOM 1296 N N . ALA A 1 172 ? 61.303 -3.629 -98.290 1.00 50.09 172 ALA A N 1
ATOM 1297 C CA . ALA A 1 172 ? 61.319 -2.287 -98.857 1.00 50.09 172 ALA A CA 1
ATOM 1298 C C . ALA A 1 172 ? 60.859 -2.352 -100.323 1.00 50.09 172 ALA A C 1
ATOM 1300 O O . ALA A 1 172 ? 61.584 -2.833 -101.193 1.00 50.09 172 ALA A O 1
ATOM 1301 N N . ALA A 1 173 ? 59.631 -1.912 -100.597 1.00 44.91 173 ALA A N 1
ATOM 1302 C CA . ALA A 1 173 ? 59.150 -1.765 -101.956 1.00 44.91 173 ALA A CA 1
ATOM 1303 C C . ALA A 1 173 ? 59.927 -0.610 -102.598 1.00 44.91 173 ALA A C 1
ATOM 1305 O O . ALA A 1 173 ? 59.698 0.559 -102.286 1.00 44.91 173 ALA A O 1
ATOM 1306 N N . GLU A 1 174 ? 60.872 -0.942 -103.477 1.00 46.59 174 GLU A N 1
ATOM 1307 C CA . GLU A 1 174 ? 61.534 0.017 -104.356 1.00 46.59 174 GLU A CA 1
ATOM 1308 C C . GLU A 1 174 ? 60.490 0.623 -105.309 1.00 46.59 174 GLU A C 1
ATOM 1310 O O . GLU A 1 174 ? 60.153 0.067 -106.352 1.00 46.59 174 GLU A O 1
ATOM 1315 N N . GLY A 1 175 ? 59.937 1.772 -104.921 1.00 45.38 175 GLY A N 1
ATOM 1316 C CA . GLY A 1 175 ? 59.067 2.608 -105.743 1.00 45.38 175 GLY A CA 1
ATOM 1317 C C . GLY A 1 175 ? 59.445 4.088 -105.594 1.00 45.38 175 GLY A C 1
ATOM 1318 O O . GLY A 1 175 ? 59.923 4.486 -104.529 1.00 45.38 175 GLY A O 1
ATOM 1319 N N . PRO A 1 176 ? 59.240 4.940 -106.620 1.00 47.22 176 PRO A N 1
ATOM 1320 C CA . PRO A 1 176 ? 60.015 6.177 -106.826 1.00 47.22 176 PRO A CA 1
ATOM 1321 C C . PRO A 1 176 ? 59.769 7.319 -105.825 1.00 47.22 176 PRO A C 1
ATOM 1323 O O . PRO A 1 176 ? 60.339 8.392 -105.985 1.00 47.22 176 PRO A O 1
ATOM 1326 N N . PHE A 1 177 ? 58.919 7.120 -104.816 1.00 47.72 177 PHE A N 1
ATOM 1327 C CA . PHE A 1 177 ? 58.505 8.160 -103.868 1.00 47.72 177 PHE A CA 1
ATOM 1328 C C . PHE A 1 177 ? 58.670 7.773 -102.387 1.00 47.72 177 PHE A C 1
ATOM 1330 O O . PHE A 1 177 ? 58.278 8.539 -101.510 1.00 47.72 177 PHE A O 1
ATOM 1337 N N . ALA A 1 178 ? 59.281 6.628 -102.069 1.00 45.78 178 ALA A N 1
ATOM 1338 C CA . ALA A 1 178 ? 59.421 6.163 -100.689 1.00 45.78 178 ALA A CA 1
ATOM 1339 C C . ALA A 1 178 ? 60.779 6.542 -100.064 1.00 45.78 178 ALA A C 1
ATOM 1341 O O . ALA A 1 178 ? 61.665 5.704 -99.912 1.00 45.78 178 ALA A O 1
ATOM 1342 N N . ARG A 1 179 ? 60.941 7.816 -99.677 1.00 42.53 179 ARG A N 1
ATOM 1343 C CA . ARG A 1 179 ? 61.858 8.227 -98.594 1.00 42.53 179 ARG A CA 1
ATOM 1344 C C . ARG A 1 179 ? 61.530 9.640 -98.107 1.00 42.53 179 ARG A C 1
ATOM 1346 O O . ARG A 1 179 ? 62.187 10.608 -98.465 1.00 42.53 179 ARG A O 1
ATOM 1353 N N . VAL A 1 180 ? 60.516 9.758 -97.256 1.00 48.06 180 VAL A N 1
ATOM 1354 C CA . VAL A 1 180 ? 60.425 10.884 -96.315 1.00 48.06 180 VAL A CA 1
ATOM 1355 C C . VAL A 1 180 ? 60.136 10.301 -94.939 1.00 48.06 180 VAL A C 1
ATOM 1357 O O . VAL A 1 180 ? 59.014 10.313 -94.453 1.00 48.06 180 VAL A O 1
ATOM 1360 N N . ALA A 1 181 ? 61.182 9.742 -94.337 1.00 45.19 181 ALA A N 1
ATOM 1361 C CA . ALA A 1 181 ? 61.260 9.512 -92.905 1.00 45.19 181 ALA A CA 1
ATOM 1362 C C . ALA A 1 181 ? 62.521 10.217 -92.382 1.00 45.19 181 ALA A C 1
ATOM 1364 O O . ALA A 1 181 ? 63.632 9.697 -92.428 1.00 45.19 181 ALA A O 1
ATOM 1365 N N . THR A 1 182 ? 62.316 11.483 -92.009 1.00 50.25 1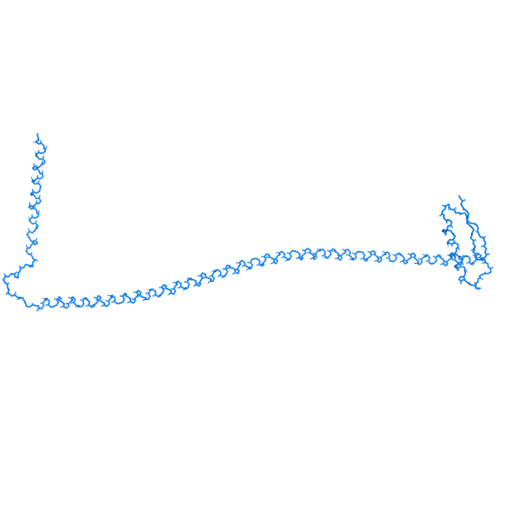82 THR A N 1
ATOM 1366 C CA . THR A 1 182 ? 62.591 11.976 -90.647 1.00 50.25 182 THR A CA 1
ATOM 1367 C C . THR A 1 182 ? 64.002 11.778 -90.079 1.00 50.25 182 THR A C 1
ATOM 1369 O O . THR A 1 182 ? 64.164 11.227 -88.995 1.00 50.25 182 THR A O 1
ATOM 1372 N N . ALA A 1 183 ? 65.012 12.305 -90.770 1.00 49.44 183 ALA A N 1
ATOM 1373 C CA . ALA A 1 183 ? 66.306 12.644 -90.160 1.00 49.44 183 ALA A CA 1
ATOM 1374 C C . ALA A 1 183 ? 66.840 14.011 -90.643 1.00 49.44 183 ALA A C 1
ATOM 1376 O O . ALA A 1 183 ? 67.453 14.741 -89.872 1.00 49.44 183 ALA A O 1
ATOM 1377 N N . ASP A 1 184 ? 66.520 14.426 -91.877 1.00 51.88 184 ASP A N 1
ATOM 1378 C CA . ASP A 1 184 ? 67.064 15.672 -92.448 1.00 51.88 184 ASP A CA 1
ATOM 1379 C C . ASP A 1 184 ? 66.281 16.954 -92.097 1.00 51.88 184 ASP A C 1
ATOM 1381 O O . ASP A 1 184 ? 66.813 18.054 -92.236 1.00 51.88 184 ASP A O 1
ATOM 1385 N N . HIS A 1 185 ? 65.026 16.862 -91.633 1.00 54.50 185 HIS A N 1
ATOM 1386 C CA . HIS A 1 185 ? 64.242 18.065 -91.293 1.00 54.50 185 HIS A CA 1
ATOM 1387 C C . HIS A 1 185 ? 64.690 18.723 -89.980 1.00 54.50 185 HIS A C 1
ATOM 1389 O O . HIS A 1 185 ? 64.575 19.938 -89.848 1.00 54.50 185 HIS A O 1
ATOM 1395 N N . GLU A 1 186 ? 65.245 17.964 -89.034 1.00 54.66 186 GLU A N 1
ATOM 1396 C CA . GLU A 1 186 ? 65.665 18.495 -87.730 1.00 54.66 186 GLU A CA 1
ATOM 1397 C C . GLU A 1 186 ? 66.982 19.291 -87.830 1.00 54.66 186 GLU A C 1
ATOM 1399 O O . GLU A 1 186 ? 67.140 20.320 -87.175 1.00 54.66 186 GLU A O 1
ATOM 1404 N N . ALA A 1 187 ? 67.879 18.907 -88.749 1.00 61.06 187 ALA A N 1
ATOM 1405 C CA . ALA A 1 187 ? 69.151 19.598 -88.989 1.00 61.06 187 ALA A CA 1
ATOM 1406 C C . ALA A 1 187 ? 68.996 20.975 -89.673 1.00 61.06 187 ALA A C 1
ATOM 1408 O O . ALA A 1 187 ? 69.866 21.836 -89.537 1.00 61.06 187 ALA A O 1
ATOM 1409 N N . GLY A 1 188 ? 67.895 21.200 -90.403 1.00 64.75 188 GLY A N 1
ATOM 1410 C CA . GLY A 1 188 ? 67.604 22.465 -91.090 1.00 64.75 188 GLY A CA 1
ATOM 1411 C C . GLY A 1 188 ? 66.630 23.391 -90.353 1.00 64.75 188 GLY A C 1
ATOM 1412 O O . GLY A 1 188 ? 66.610 24.592 -90.631 1.00 64.75 188 GLY A O 1
ATOM 1413 N N . LEU A 1 189 ? 65.839 22.862 -89.412 1.00 75.06 189 LEU A N 1
ATOM 1414 C CA . LEU A 1 189 ? 64.809 23.630 -88.707 1.00 75.06 189 LEU A CA 1
ATOM 1415 C C . LEU A 1 189 ? 65.413 24.653 -87.739 1.00 75.06 189 LEU A C 1
ATOM 1417 O O . LEU A 1 189 ? 64.953 25.792 -87.696 1.00 75.06 189 LEU A O 1
ATOM 1421 N N . ALA A 1 190 ? 66.465 24.275 -87.006 1.00 73.75 190 ALA A N 1
ATOM 1422 C CA . ALA A 1 190 ? 67.107 25.167 -86.041 1.00 73.75 190 ALA A CA 1
ATOM 1423 C C . ALA A 1 190 ? 67.721 26.422 -86.708 1.00 73.75 190 ALA A C 1
ATOM 1425 O O . ALA A 1 190 ? 67.344 27.527 -86.314 1.00 73.75 190 ALA A O 1
ATOM 1426 N N . PRO A 1 191 ? 68.525 26.316 -87.791 1.00 79.31 191 PRO A N 1
ATOM 1427 C CA . PRO A 1 191 ? 69.004 27.498 -88.516 1.00 79.31 191 PRO A CA 1
ATOM 1428 C C . PRO A 1 191 ? 67.891 28.315 -89.190 1.00 79.31 191 PRO A C 1
ATOM 1430 O O . PRO A 1 191 ? 68.050 29.516 -89.408 1.00 79.31 191 PRO A O 1
ATOM 1433 N N . ALA A 1 192 ? 66.780 27.684 -89.587 1.00 81.00 192 ALA A N 1
ATOM 1434 C CA . ALA A 1 192 ? 65.654 28.380 -90.211 1.00 81.00 192 ALA A CA 1
ATOM 1435 C C . ALA A 1 192 ? 64.845 29.199 -89.193 1.00 81.00 192 ALA A C 1
ATOM 1437 O O . ALA A 1 192 ? 64.436 30.319 -89.502 1.00 81.00 192 ALA A O 1
ATOM 1438 N N . LEU A 1 193 ? 64.653 28.671 -87.979 1.00 82.69 193 LEU A N 1
ATOM 1439 C CA . LEU A 1 193 ? 63.994 29.374 -86.878 1.00 82.69 193 LEU A CA 1
ATOM 1440 C C . LEU A 1 193 ? 64.829 30.558 -86.374 1.00 82.69 193 LEU A C 1
ATOM 1442 O O . LEU A 1 193 ? 64.256 31.618 -86.135 1.00 82.69 193 LEU A O 1
ATOM 1446 N N . GLU A 1 194 ? 66.159 30.432 -86.298 1.00 83.62 194 GLU A N 1
ATOM 1447 C CA . GLU A 1 194 ? 67.047 31.560 -85.960 1.00 83.62 194 GLU A CA 1
ATOM 1448 C C . GLU A 1 194 ? 66.943 32.702 -86.980 1.00 83.62 194 GLU A C 1
ATOM 1450 O O . GLU A 1 194 ? 66.706 33.847 -86.600 1.00 83.62 194 GLU A O 1
ATOM 1455 N N . ARG A 1 195 ? 66.999 32.405 -88.288 1.00 83.94 195 ARG A N 1
ATOM 1456 C CA . ARG A 1 195 ? 66.819 33.437 -89.332 1.00 83.94 195 ARG A CA 1
ATOM 1457 C C . ARG A 1 195 ? 65.438 34.086 -89.288 1.00 83.94 195 ARG A C 1
ATOM 1459 O O . ARG A 1 195 ? 65.294 35.261 -89.620 1.00 83.94 195 ARG A O 1
ATOM 1466 N N . PHE A 1 196 ? 64.407 33.322 -88.929 1.00 86.06 196 PHE A N 1
ATOM 1467 C CA . PHE A 1 196 ? 63.054 33.854 -88.802 1.00 86.06 196 PHE A CA 1
ATOM 1468 C C . PHE A 1 196 ? 62.926 34.772 -87.580 1.00 86.06 196 PHE A C 1
ATOM 1470 O O . PHE A 1 196 ? 62.291 35.821 -87.676 1.00 86.06 196 PHE A O 1
ATOM 1477 N N . ALA A 1 197 ? 63.574 34.426 -86.465 1.00 86.56 197 ALA A N 1
ATOM 1478 C CA . ALA A 1 197 ? 63.656 35.282 -85.286 1.00 86.56 197 ALA A CA 1
ATOM 1479 C C . ALA A 1 197 ? 64.388 36.603 -85.593 1.00 86.56 197 ALA A C 1
ATOM 1481 O O . ALA A 1 197 ? 63.847 37.666 -85.298 1.00 86.56 197 ALA A O 1
ATOM 1482 N N . GLU A 1 198 ? 65.530 36.559 -86.290 1.00 85.81 198 GLU 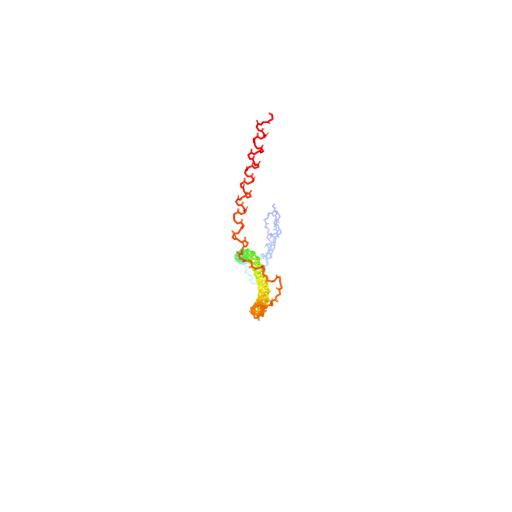A N 1
ATOM 1483 C CA . GLU A 1 198 ? 66.245 37.767 -86.740 1.00 85.81 198 GLU A CA 1
ATOM 1484 C C . GLU A 1 198 ? 65.388 38.642 -87.672 1.00 85.81 198 GLU A C 1
ATOM 1486 O O . GLU A 1 198 ? 65.422 39.872 -87.609 1.00 85.81 198 GLU A O 1
ATOM 1491 N N . LEU A 1 199 ? 64.595 38.034 -88.561 1.00 88.25 199 LEU A N 1
ATOM 1492 C CA . LEU A 1 199 ? 63.674 38.768 -89.435 1.00 88.25 199 LEU A CA 1
ATOM 1493 C C . LEU A 1 199 ? 62.557 39.463 -88.650 1.00 88.25 199 LEU A C 1
ATOM 1495 O O . LEU A 1 199 ? 62.186 40.587 -89.000 1.00 88.25 199 LEU A O 1
ATOM 1499 N N . LEU A 1 200 ? 62.030 38.819 -87.605 1.00 88.31 200 LEU A N 1
ATOM 1500 C CA . LEU A 1 200 ? 61.031 39.414 -86.718 1.00 88.31 200 LEU A CA 1
ATOM 1501 C C . LEU A 1 200 ? 61.614 40.567 -85.893 1.00 88.31 200 LEU A C 1
ATOM 1503 O O . LEU A 1 200 ? 60.968 41.607 -85.804 1.00 88.31 200 LEU A O 1
ATOM 1507 N N . GLU A 1 201 ? 62.833 40.426 -85.373 1.00 86.38 201 GLU A N 1
ATOM 1508 C CA . GLU A 1 201 ? 63.544 41.486 -84.643 1.00 86.38 201 GLU A CA 1
ATOM 1509 C C . GLU A 1 201 ? 63.795 42.708 -85.541 1.00 86.38 201 GLU A C 1
ATOM 1511 O O . GLU A 1 201 ? 63.380 43.819 -85.221 1.00 86.38 201 GLU A O 1
ATOM 1516 N N . ASN A 1 202 ? 64.297 42.495 -86.763 1.00 83.12 202 ASN A N 1
ATOM 1517 C CA . ASN A 1 202 ? 64.467 43.567 -87.751 1.00 83.12 202 ASN A CA 1
ATOM 1518 C C . ASN A 1 202 ? 63.142 44.238 -88.169 1.00 83.12 202 ASN A C 1
ATOM 1520 O O . ASN A 1 202 ? 63.125 45.407 -88.572 1.00 83.12 202 ASN A O 1
ATOM 1524 N N . CYS A 1 203 ? 62.023 43.505 -88.149 1.00 82.12 203 CYS A N 1
ATOM 1525 C CA . CYS A 1 203 ? 60.703 44.081 -88.410 1.00 82.12 203 CYS A CA 1
ATOM 1526 C C . CYS A 1 203 ? 60.188 44.884 -87.213 1.00 82.12 203 CYS A C 1
ATOM 1528 O O . CYS A 1 203 ? 59.585 45.936 -87.427 1.00 82.12 203 CYS A O 1
ATOM 1530 N N . ALA A 1 204 ? 60.447 44.427 -85.986 1.00 82.81 204 ALA A N 1
ATOM 1531 C CA . ALA A 1 204 ? 60.138 45.166 -84.768 1.00 82.81 204 ALA A CA 1
ATOM 1532 C C . ALA A 1 204 ? 60.922 46.488 -84.716 1.00 82.81 204 ALA A C 1
ATOM 1534 O O . ALA A 1 204 ? 60.296 47.540 -84.607 1.00 82.81 204 ALA A O 1
ATOM 1535 N N . ASP A 1 205 ? 62.233 46.473 -84.973 1.00 80.25 205 ASP A N 1
ATOM 1536 C CA . ASP A 1 205 ? 63.069 47.684 -85.025 1.00 80.25 205 ASP A CA 1
ATOM 1537 C C . ASP A 1 205 ? 62.588 48.690 -86.083 1.00 80.25 205 ASP A C 1
ATOM 1539 O O . ASP A 1 205 ? 62.562 49.903 -85.860 1.00 80.25 205 ASP A O 1
ATOM 1543 N N . LYS A 1 206 ? 62.150 48.207 -87.255 1.00 80.12 206 LYS A N 1
ATOM 1544 C CA . LYS A 1 206 ? 61.580 49.065 -88.310 1.00 80.12 206 LYS A CA 1
ATOM 1545 C C . LYS A 1 206 ? 60.218 49.643 -87.940 1.00 80.12 206 LYS A C 1
ATOM 1547 O O . LYS A 1 206 ? 59.887 50.728 -88.418 1.00 80.12 206 LYS A O 1
ATOM 1552 N N . LEU A 1 207 ? 59.417 48.937 -87.145 1.00 76.31 207 LEU A N 1
ATOM 1553 C CA . LEU A 1 207 ? 58.142 49.448 -86.646 1.00 76.31 207 LEU A CA 1
ATOM 1554 C C . LEU A 1 207 ? 58.367 50.457 -85.515 1.00 76.31 207 LEU A C 1
ATOM 1556 O O . LEU A 1 207 ? 57.773 51.531 -85.554 1.00 76.31 207 LEU A O 1
ATOM 1560 N N . GLU A 1 208 ? 59.280 50.192 -84.583 1.00 75.00 208 GLU A N 1
ATOM 1561 C CA . GLU A 1 208 ? 59.625 51.116 -83.496 1.00 75.00 208 GLU A CA 1
ATOM 1562 C C . GLU A 1 208 ? 60.321 52.389 -84.008 1.00 75.00 208 GLU A C 1
ATOM 1564 O O . GLU A 1 208 ? 59.955 53.500 -83.615 1.00 75.00 208 GLU A O 1
ATOM 1569 N N . GLY A 1 209 ? 61.223 52.270 -84.989 1.00 69.31 209 GLY A N 1
ATOM 1570 C CA . GLY A 1 209 ? 61.845 53.418 -85.659 1.00 69.31 209 GLY A CA 1
ATOM 1571 C C . GLY A 1 209 ? 60.860 54.280 -86.464 1.00 69.31 209 GLY A C 1
ATOM 1572 O O . GLY A 1 209 ? 61.050 55.492 -86.591 1.00 69.31 209 GLY A O 1
ATOM 1573 N N . LYS A 1 210 ? 59.764 53.688 -86.961 1.00 59.72 210 LYS A N 1
ATOM 1574 C CA . LYS A 1 210 ? 58.681 54.393 -87.674 1.00 59.72 210 LYS A CA 1
ATOM 1575 C C . LYS A 1 210 ? 57.651 55.020 -86.722 1.00 59.72 210 LYS A C 1
ATOM 1577 O O . LYS A 1 210 ? 56.944 55.940 -87.116 1.00 59.72 210 LYS A O 1
ATOM 1582 N N . VAL A 1 211 ? 57.598 54.573 -85.465 1.00 58.91 211 VAL A N 1
ATOM 1583 C CA . VAL A 1 211 ? 56.762 55.156 -84.397 1.00 58.91 211 VAL A CA 1
ATOM 1584 C C . VAL A 1 211 ? 57.455 56.344 -83.709 1.00 58.91 211 VAL A C 1
ATOM 1586 O O . VAL A 1 211 ? 56.773 57.244 -83.229 1.00 58.91 211 VAL A O 1
ATOM 1589 N N . GLN A 1 212 ? 58.792 56.423 -83.738 1.00 56.72 212 GLN A N 1
ATOM 1590 C CA . GLN A 1 212 ? 59.549 57.604 -83.278 1.00 56.72 212 GLN A CA 1
ATOM 1591 C C . GLN A 1 212 ? 59.692 58.713 -84.344 1.00 56.72 212 GLN A C 1
ATOM 1593 O O . GLN A 1 212 ? 60.162 59.804 -84.030 1.00 56.72 212 GLN A O 1
ATOM 1598 N N . THR A 1 213 ? 59.268 58.454 -85.587 1.00 54.84 213 THR A N 1
ATOM 1599 C CA . THR A 1 213 ? 59.294 59.399 -86.720 1.00 54.84 213 THR A CA 1
ATOM 1600 C C . THR A 1 213 ? 57.917 59.501 -87.394 1.00 54.84 213 THR A C 1
ATOM 1602 O O . THR A 1 213 ? 57.748 59.194 -88.572 1.00 54.84 213 THR A O 1
ATOM 1605 N N . SER A 1 214 ? 56.902 59.911 -86.625 1.00 51.25 214 SER A N 1
ATOM 1606 C CA . SER A 1 214 ? 55.806 60.723 -87.187 1.00 51.25 214 SER A CA 1
ATOM 1607 C C . SER A 1 214 ? 56.240 62.180 -87.282 1.00 51.25 214 SER A C 1
ATOM 1609 O O . SER A 1 214 ? 56.987 62.617 -86.378 1.00 51.25 214 SER A O 1
#

pLDDT: mean 88.25, std 14.53, range [42.53, 98.56]